Protein AF-Q3LIE0-F1 (afdb_monomer_lite)

Sequence (189 aa):
LQDREWLTELFQQSKVNMQKMLPEIDQNKDRMLEILEGKGLSFLFPLLKLEKELLKQIKLDPSPQTIYKWIKDNISPKLHVDKGFVNILMTSFLQYISSEVNPPSDETDSSSAPSKEQLEQEKQLLLSFKPVMQKFLHDHVDLQVSALYALQVHCYNSNFPKGMLLAFLCTSMTWKLLKKKLSWLGKKI

Secondary structure (DSSP, 8-state):
---HHHHHHHHHHHT--GGGGS-GGG-SHHHHHHHHHHTT-GGGSHHHHHHHHHHHHHHH---HHHHHHHHHHHS-GGGTT-HHHHHHHHHHHHHHHHHHHS---SS--TTSPPPHHHHHHHHHHHHHHHHHHHHHHTT-HHHHHHHHHHHHHHHHHTT--TTHHHHHHHHHHHTTTTTTTHHHHTT--

Radius of gyration: 19.0 Å; chains: 1; bounding box: 42×46×56 Å

Organism: Homo sapiens (NCBI:txid9606)

Foldseek 3Di:
DQDLVNVLVVVVVVVDDQLVVDDPVQSDLVSSLVVCVVVVNNSSPLLSVCLVPLLVQCVVPVQLVSSLVVCVVRPDPVCLQPLSNLLSVLLSLLVNLCCVLCPDDPDDDLQDARDPVSLVSSVVSCVRNLVVNCVSQPPPLVSLVSSVVSVVVNCVVSVNRPPSNVSVVVSCVVSCSNVPCVVVVVVPD

Structure (mmCIF, N/CA/C/O backbone):
data_AF-Q3LIE0-F1
#
_entry.id   AF-Q3LIE0-F1
#
loop_
_atom_site.group_PDB
_atom_site.id
_atom_site.type_symbol
_atom_site.label_atom_id
_atom_site.label_alt_id
_atom_site.label_comp_id
_atom_site.label_asym_id
_atom_site.label_entity_id
_atom_site.label_seq_id
_atom_site.pdbx_PDB_ins_code
_atom_site.Cartn_x
_atom_site.Cartn_y
_atom_site.Cartn_z
_atom_site.occupancy
_atom_site.B_iso_or_equiv
_atom_site.auth_seq_id
_atom_site.auth_comp_id
_atom_site.auth_asym_id
_atom_site.auth_atom_id
_atom_site.pdbx_PDB_model_num
ATOM 1 N N . LEU A 1 1 ? -11.642 -0.841 29.746 1.00 58.78 1 LEU A N 1
ATOM 2 C CA . LEU A 1 1 ? -11.013 0.342 29.116 1.00 58.78 1 LEU A CA 1
ATOM 3 C C . LEU A 1 1 ? -11.250 0.224 27.624 1.00 58.78 1 LEU A C 1
ATOM 5 O O . LEU A 1 1 ? -11.038 -0.855 27.094 1.00 58.78 1 LEU A O 1
ATOM 9 N N . GLN A 1 2 ? -11.783 1.266 26.996 1.00 82.06 2 GLN A N 1
ATOM 10 C CA . GLN A 1 2 ? -12.030 1.296 25.555 1.00 82.06 2 GLN A CA 1
ATOM 11 C C . GLN A 1 2 ? -10.709 1.572 24.829 1.00 82.06 2 GLN A C 1
ATOM 13 O O . GLN A 1 2 ? -9.998 2.505 25.202 1.00 82.06 2 GLN A O 1
ATOM 18 N N . ASP A 1 3 ? -10.359 0.747 23.847 1.00 89.75 3 ASP A N 1
ATOM 19 C CA . ASP A 1 3 ? -9.100 0.820 23.107 1.00 89.75 3 ASP A CA 1
ATOM 20 C C . ASP A 1 3 ? -9.314 1.202 21.628 1.00 89.75 3 ASP A C 1
ATOM 22 O O . ASP A 1 3 ? -10.421 1.530 21.188 1.00 89.75 3 ASP A O 1
ATOM 26 N N . ARG A 1 4 ? -8.223 1.227 20.849 1.00 90.38 4 ARG A N 1
ATOM 27 C CA . ARG A 1 4 ? -8.265 1.584 19.421 1.00 90.38 4 ARG A CA 1
ATOM 28 C C . ARG A 1 4 ? -9.064 0.580 18.592 1.00 90.38 4 ARG A C 1
ATOM 30 O O . ARG A 1 4 ? -9.692 0.982 17.613 1.00 90.38 4 ARG A O 1
ATOM 37 N N . GLU A 1 5 ? -9.039 -0.698 18.962 1.00 87.19 5 GLU A N 1
ATOM 38 C CA . GLU A 1 5 ? -9.796 -1.738 18.262 1.00 87.19 5 GLU A CA 1
ATOM 39 C C . GLU A 1 5 ? -11.295 -1.529 18.474 1.00 87.19 5 GLU A C 1
ATOM 41 O O . GLU A 1 5 ? -12.032 -1.414 17.495 1.00 87.19 5 GLU A O 1
ATOM 46 N N . TRP A 1 6 ? -11.719 -1.320 19.725 1.00 93.50 6 TRP A N 1
ATOM 47 C CA . TRP A 1 6 ? -13.098 -0.974 20.062 1.00 93.50 6 TRP A CA 1
ATOM 48 C C . TRP A 1 6 ? -13.597 0.258 19.293 1.00 93.50 6 TRP A C 1
ATOM 50 O O . TRP A 1 6 ? -14.694 0.232 18.730 1.00 93.50 6 TRP A O 1
ATOM 60 N N . LEU A 1 7 ? -12.795 1.332 19.213 1.00 92.94 7 LEU A N 1
ATOM 61 C CA . LEU A 1 7 ? -13.207 2.537 18.482 1.00 92.94 7 LEU A CA 1
ATOM 62 C C . LEU A 1 7 ? -13.321 2.279 16.975 1.00 92.94 7 LEU A C 1
ATOM 64 O O . LEU A 1 7 ? -14.229 2.803 16.333 1.00 92.94 7 LEU A O 1
ATOM 68 N N . THR A 1 8 ? -12.419 1.473 16.412 1.00 90.69 8 THR A N 1
ATOM 69 C CA . THR A 1 8 ? -12.440 1.114 14.987 1.00 90.69 8 THR A CA 1
ATOM 70 C C . THR A 1 8 ? -13.710 0.340 14.643 1.00 90.69 8 THR A C 1
ATOM 72 O O . THR A 1 8 ? -14.378 0.655 13.657 1.00 90.69 8 THR A O 1
ATOM 75 N N . GLU A 1 9 ? -14.089 -0.624 15.484 1.00 90.62 9 GLU A N 1
ATOM 76 C CA . GLU A 1 9 ? -15.312 -1.408 15.307 1.00 90.62 9 GLU A CA 1
ATOM 77 C C . GLU A 1 9 ? -16.569 -0.545 15.448 1.00 90.62 9 GLU A C 1
ATOM 79 O O . GLU A 1 9 ? -17.453 -0.601 14.590 1.00 90.62 9 GLU A O 1
ATOM 84 N N . LEU A 1 10 ? -16.634 0.306 16.478 1.00 93.50 10 LEU A N 1
ATOM 85 C CA . LEU A 1 10 ? -17.757 1.220 16.679 1.00 93.50 10 LEU A CA 1
ATOM 86 C C . LEU A 1 10 ? -17.909 2.188 15.498 1.00 93.50 10 LEU A C 1
ATOM 88 O O . LEU A 1 10 ? -19.014 2.401 14.992 1.00 93.50 10 LEU A O 1
ATOM 92 N N . PHE A 1 11 ? -16.794 2.748 15.025 1.00 92.88 11 PHE A N 1
ATOM 93 C CA . PHE A 1 11 ? -16.781 3.638 13.871 1.00 92.88 11 PHE A CA 1
ATOM 94 C C . PHE A 1 11 ? -17.281 2.918 12.610 1.00 92.88 11 PHE A C 1
ATOM 96 O O . PHE A 1 11 ? -18.156 3.435 11.914 1.00 92.88 11 PHE A O 1
ATOM 103 N N . GLN A 1 12 ? -16.820 1.692 12.351 1.00 88.62 12 GLN A N 1
ATOM 104 C CA . GLN A 1 12 ? -17.278 0.894 11.211 1.00 88.62 12 GLN A CA 1
ATOM 105 C C . GLN A 1 12 ? -18.783 0.575 11.286 1.00 88.62 12 GLN A C 1
ATOM 107 O O . GLN A 1 12 ? -19.486 0.676 10.278 1.00 88.62 12 GLN A O 1
ATOM 112 N N . GLN A 1 13 ? -19.299 0.241 12.474 1.00 93.12 13 GLN A N 1
ATOM 113 C CA . GLN A 1 13 ? -20.723 -0.040 12.697 1.00 93.12 13 GLN A CA 1
ATOM 114 C C . GLN A 1 13 ? -21.604 1.197 12.494 1.00 93.12 13 GLN A C 1
ATOM 116 O O . GLN A 1 13 ? -22.718 1.084 11.983 1.00 93.12 13 GLN A O 1
ATOM 121 N N . SER A 1 14 ? -21.091 2.379 12.845 1.00 93.69 14 SER A N 1
ATOM 122 C CA . SER A 1 14 ? -21.817 3.645 12.714 1.00 93.69 14 SER A CA 1
ATOM 123 C C . SER A 1 14 ? -22.112 4.040 11.261 1.00 93.69 14 SER A C 1
ATOM 125 O O . SER A 1 14 ? -23.004 4.851 11.020 1.00 93.69 14 SER A O 1
ATOM 127 N N . LYS A 1 15 ? -21.371 3.483 10.286 1.00 92.19 15 LYS A N 1
ATOM 128 C CA . LYS A 1 15 ? -21.433 3.843 8.854 1.00 92.19 15 LYS A CA 1
ATOM 129 C C . LYS A 1 15 ? -21.251 5.347 8.590 1.00 92.19 15 LYS A C 1
ATOM 131 O O . LYS A 1 15 ? -21.663 5.850 7.543 1.00 92.19 15 LYS A O 1
ATOM 136 N N . VAL A 1 16 ? -20.628 6.068 9.525 1.00 93.31 16 VAL A N 1
ATOM 137 C CA . VAL A 1 16 ? -20.341 7.497 9.392 1.00 93.31 16 VAL A CA 1
ATOM 138 C C . VAL A 1 16 ? -19.353 7.717 8.251 1.00 93.31 16 VAL A C 1
ATOM 140 O O . VAL A 1 16 ? -18.302 7.083 8.169 1.00 93.31 16 VAL A O 1
ATOM 143 N N . ASN A 1 17 ? -19.674 8.661 7.369 1.00 91.75 17 ASN A N 1
ATOM 144 C CA . ASN A 1 17 ? -18.745 9.111 6.343 1.00 91.75 17 ASN A CA 1
ATOM 145 C C . ASN A 1 17 ? -17.865 10.228 6.916 1.00 91.75 17 ASN A C 1
ATOM 147 O O . ASN A 1 17 ? -18.284 11.383 6.940 1.00 91.75 17 ASN A O 1
ATOM 151 N N . MET A 1 18 ? -16.652 9.886 7.363 1.00 92.44 18 MET A N 1
ATOM 152 C CA . MET A 1 18 ? -15.756 10.842 8.030 1.00 92.44 18 MET A CA 1
ATOM 153 C C . MET A 1 18 ? -15.440 12.072 7.181 1.00 92.44 18 MET A C 1
ATOM 155 O O . MET A 1 18 ? -15.381 13.175 7.713 1.00 92.44 18 MET A O 1
ATOM 159 N N . GLN A 1 19 ? -15.300 11.908 5.864 1.00 91.31 19 GLN A N 1
ATOM 160 C CA . GLN A 1 19 ? -15.010 13.021 4.963 1.00 91.31 19 GLN A CA 1
ATOM 161 C C . GLN A 1 19 ? -16.143 14.053 4.981 1.00 91.31 19 GLN A C 1
ATOM 163 O O . GLN A 1 19 ? -15.872 15.244 4.968 1.00 91.31 19 GLN A O 1
ATOM 168 N N . LYS A 1 20 ? -17.404 13.614 5.100 1.00 93.81 20 LYS A N 1
ATOM 169 C CA . LYS A 1 20 ? -18.573 14.505 5.206 1.00 93.81 20 LYS A CA 1
ATOM 170 C C . LYS A 1 20 ? -18.746 15.152 6.583 1.00 93.81 20 LYS A C 1
ATOM 172 O O . LYS A 1 20 ? -19.560 16.057 6.717 1.00 93.81 20 LYS A O 1
ATOM 177 N N . MET A 1 21 ? -18.014 14.689 7.597 1.00 92.94 21 MET A N 1
ATOM 178 C CA . MET A 1 21 ? -18.023 15.284 8.940 1.00 92.94 21 MET A CA 1
ATOM 179 C C . MET A 1 21 ? -17.048 16.464 9.062 1.00 92.94 21 MET A C 1
ATOM 181 O O . MET A 1 21 ? -17.018 17.127 10.098 1.00 92.94 21 MET A O 1
ATOM 185 N N . LEU A 1 22 ? -16.230 16.708 8.035 1.00 92.25 22 LEU A N 1
ATOM 186 C CA . LEU A 1 22 ? -15.304 17.833 7.972 1.00 92.25 22 LEU A CA 1
ATOM 187 C C . LEU A 1 22 ? -15.964 19.064 7.325 1.00 92.25 22 LEU A C 1
ATOM 189 O O . LEU A 1 22 ? -16.902 18.905 6.533 1.00 92.25 22 LEU A O 1
ATOM 193 N N . PRO A 1 23 ? -15.461 20.283 7.615 1.00 93.75 23 PRO A N 1
ATOM 194 C CA . PRO A 1 23 ? -15.836 21.489 6.879 1.00 93.75 23 PRO A CA 1
ATOM 195 C C . PRO A 1 23 ? -15.698 21.280 5.368 1.00 93.75 23 PRO A C 1
ATOM 197 O O . PRO A 1 23 ? -14.781 20.586 4.937 1.00 93.75 23 PRO A O 1
ATOM 200 N N . GLU A 1 24 ? -16.572 21.892 4.563 1.00 92.88 24 GLU A N 1
ATOM 201 C CA . GLU A 1 24 ? -16.622 21.687 3.101 1.00 92.88 24 GLU A CA 1
ATOM 202 C C . GLU A 1 24 ? -15.258 21.864 2.416 1.00 92.88 24 GLU A C 1
ATOM 204 O O . GLU A 1 24 ? -14.882 21.061 1.564 1.00 92.88 24 GLU A O 1
ATOM 209 N N . ILE A 1 25 ? -14.478 22.853 2.860 1.00 93.00 25 ILE A N 1
ATOM 210 C CA . ILE A 1 25 ? -13.128 23.142 2.353 1.00 93.00 25 ILE A CA 1
ATOM 211 C C . ILE A 1 25 ? -12.112 22.013 2.601 1.00 93.00 25 ILE A C 1
ATOM 213 O O . ILE A 1 25 ? -11.121 21.910 1.885 1.00 93.00 25 ILE A O 1
ATOM 217 N N . ASP A 1 26 ? -12.357 21.162 3.600 1.00 92.56 26 ASP A N 1
ATOM 218 C CA . ASP A 1 26 ? -11.478 20.073 4.025 1.00 92.56 26 ASP A CA 1
ATOM 219 C C . ASP A 1 26 ? -11.994 18.690 3.579 1.00 92.56 26 ASP A C 1
ATOM 221 O O . ASP A 1 26 ? -11.391 17.670 3.924 1.00 92.56 26 ASP A O 1
ATOM 225 N N . GLN A 1 27 ? -13.086 18.614 2.801 1.00 92.12 27 GLN A N 1
ATOM 226 C CA . GLN A 1 27 ? -13.676 17.352 2.325 1.00 92.12 27 GLN A CA 1
ATOM 227 C C . GLN A 1 27 ? -12.870 16.710 1.184 1.00 92.12 27 GLN A C 1
ATOM 229 O O . GLN A 1 27 ? -13.397 16.355 0.130 1.00 92.12 27 GLN A O 1
ATOM 234 N N . ASN A 1 28 ? -11.579 16.502 1.413 1.00 93.25 28 ASN A N 1
ATOM 235 C CA . ASN A 1 28 ? -10.636 15.820 0.542 1.00 93.25 28 ASN A CA 1
ATOM 236 C C . ASN A 1 28 ? -9.955 14.691 1.339 1.00 93.25 28 ASN A C 1
ATOM 238 O O . ASN A 1 28 ? -9.688 14.849 2.528 1.00 93.25 28 ASN A O 1
ATOM 242 N N . LYS A 1 29 ? -9.675 13.542 0.711 1.00 90.50 29 LYS A N 1
ATOM 243 C CA . LYS A 1 29 ? -9.081 12.380 1.402 1.00 90.50 29 LYS A CA 1
ATOM 244 C C . LYS A 1 29 ? -7.725 12.694 2.027 1.00 90.50 29 LYS A C 1
ATOM 246 O O . LYS A 1 29 ? -7.461 12.282 3.157 1.00 90.50 29 LYS A O 1
ATOM 251 N N . ASP A 1 30 ? -6.885 13.432 1.311 1.00 90.06 30 ASP A N 1
ATOM 252 C CA . ASP A 1 30 ? -5.563 13.783 1.793 1.00 90.06 30 ASP A CA 1
ATOM 253 C C . ASP A 1 30 ? -5.669 14.722 2.987 1.00 90.06 30 ASP A C 1
ATOM 255 O O . ASP A 1 30 ? -5.054 14.464 4.025 1.00 90.06 30 ASP A O 1
ATOM 259 N N . ARG A 1 31 ? -6.518 15.743 2.868 1.00 92.94 31 ARG A N 1
ATOM 260 C CA . ARG A 1 31 ? -6.751 16.704 3.941 1.00 92.94 31 ARG A CA 1
ATOM 261 C C . ARG A 1 31 ? -7.376 16.057 5.179 1.00 92.94 31 ARG A C 1
ATOM 263 O O . ARG A 1 31 ? -6.946 16.313 6.301 1.00 92.94 31 ARG A O 1
ATOM 270 N N . MET A 1 32 ? -8.333 15.154 4.973 1.00 94.50 32 MET A N 1
ATOM 271 C CA . MET A 1 32 ? -8.949 14.357 6.031 1.00 94.50 32 MET A CA 1
ATOM 272 C C . MET A 1 32 ? -7.894 13.572 6.806 1.00 94.50 32 MET A C 1
ATOM 274 O O . MET A 1 32 ? -7.878 13.629 8.032 1.00 94.50 32 MET A O 1
ATOM 278 N N . LEU A 1 33 ? -6.999 12.863 6.113 1.00 93.38 33 LEU A N 1
ATOM 279 C CA . LEU A 1 33 ? -5.979 12.064 6.783 1.00 93.38 33 LEU A CA 1
ATOM 280 C C . LEU A 1 33 ? -5.017 12.927 7.616 1.00 93.38 33 LEU A C 1
ATOM 282 O O . LEU A 1 33 ? -4.701 12.538 8.735 1.00 93.38 33 LEU A O 1
ATOM 286 N N . GLU A 1 34 ? -4.619 14.106 7.128 1.00 93.25 34 GLU A N 1
ATOM 287 C CA . GLU A 1 34 ? -3.785 15.056 7.888 1.00 93.25 34 GLU A CA 1
ATOM 288 C C . GLU A 1 34 ? -4.471 15.528 9.177 1.00 93.25 34 GLU A C 1
ATOM 290 O O . GLU A 1 34 ? -3.869 15.535 10.251 1.00 93.25 34 GLU A O 1
ATOM 295 N N . ILE A 1 35 ? -5.757 15.885 9.092 1.00 94.38 35 ILE A N 1
ATOM 296 C CA . ILE A 1 35 ? -6.545 16.311 10.256 1.00 94.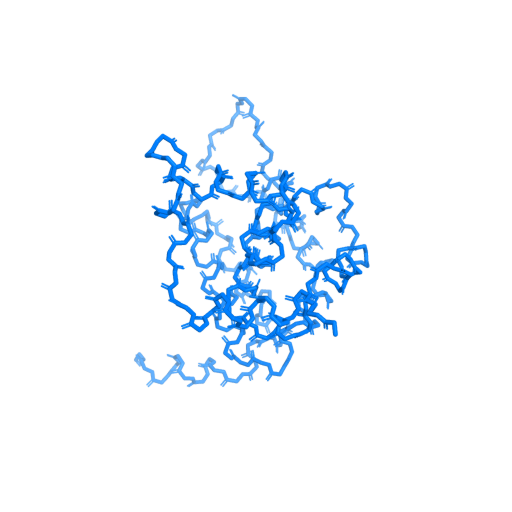38 35 ILE A CA 1
ATOM 297 C C . ILE A 1 35 ? -6.670 15.167 11.269 1.00 94.38 35 ILE A C 1
ATOM 299 O O . ILE A 1 35 ? -6.554 15.388 12.477 1.00 94.38 35 ILE A O 1
ATOM 303 N N . LEU A 1 36 ? -6.912 13.941 10.797 1.00 93.69 36 LEU A N 1
ATOM 304 C CA . LEU A 1 36 ? -7.008 12.764 11.660 1.00 93.69 36 LEU A CA 1
ATOM 305 C C . LEU A 1 36 ? -5.669 12.425 12.307 1.00 93.69 36 LEU A C 1
ATOM 307 O O . LEU A 1 36 ? -5.644 12.050 13.476 1.00 93.69 36 LEU A O 1
ATOM 311 N N . GLU A 1 37 ? -4.563 12.574 11.587 1.00 92.25 37 GLU A N 1
ATOM 312 C CA . GLU A 1 37 ? -3.221 12.363 12.119 1.00 92.25 37 GLU A CA 1
ATOM 313 C C . GLU A 1 37 ? -2.890 13.362 13.231 1.00 92.25 37 GLU A C 1
ATOM 315 O O . GLU A 1 37 ? -2.503 12.937 14.320 1.00 92.25 37 GLU A O 1
ATOM 320 N N . GLY A 1 38 ? -3.179 14.653 13.030 1.00 93.31 38 GLY A N 1
ATOM 321 C CA . GLY A 1 38 ? -3.028 15.681 14.068 1.00 93.31 38 GLY A CA 1
ATOM 322 C C . GLY A 1 38 ? -3.879 15.433 15.321 1.00 93.31 38 GLY A C 1
ATOM 323 O O . GLY A 1 38 ? -3.562 15.934 16.398 1.00 93.31 38 GLY A O 1
ATOM 324 N N . LYS A 1 39 ? -4.940 14.624 15.205 1.00 93.81 39 LYS A N 1
ATOM 325 C CA . LYS A 1 39 ? -5.814 14.205 16.314 1.00 93.81 39 LYS A CA 1
ATOM 326 C C . LYS A 1 39 ? -5.520 12.793 16.837 1.00 93.81 39 LYS A C 1
ATOM 328 O O . LYS A 1 39 ? -6.241 12.313 17.708 1.00 93.81 39 LYS A O 1
ATOM 333 N N . GLY A 1 40 ? -4.510 12.098 16.309 1.00 91.62 40 GLY A N 1
ATOM 334 C CA . GLY A 1 40 ? -4.189 10.719 16.696 1.00 91.62 40 GLY A CA 1
ATOM 335 C C . GLY A 1 40 ? -5.234 9.671 16.276 1.00 91.62 40 GLY A C 1
ATOM 336 O O . GLY A 1 40 ? -5.269 8.583 16.847 1.00 91.62 40 GLY A O 1
ATOM 337 N N . LEU A 1 41 ? -6.077 9.981 15.285 1.00 94.25 41 LEU A N 1
ATOM 338 C CA . LEU A 1 41 ? -7.177 9.150 14.774 1.00 94.25 41 LEU A CA 1
ATOM 339 C C . LEU A 1 41 ? -6.880 8.503 13.409 1.00 94.25 41 LEU A C 1
ATOM 341 O O . LEU A 1 41 ? -7.752 7.858 12.828 1.00 94.25 41 LEU A O 1
ATOM 345 N N . SER A 1 42 ? -5.660 8.639 12.882 1.00 92.06 42 SER A N 1
ATOM 346 C CA . SER A 1 42 ? -5.274 8.072 11.577 1.00 92.06 42 SER A CA 1
ATOM 347 C C . SER A 1 42 ? -5.400 6.543 11.510 1.00 92.06 42 SER A C 1
ATOM 349 O O . SER A 1 42 ? -5.604 5.991 10.430 1.00 92.06 42 SER A O 1
ATOM 351 N N . PHE A 1 43 ? -5.370 5.853 12.657 1.00 91.31 43 PHE A N 1
ATOM 352 C CA . PHE A 1 43 ? -5.576 4.402 12.740 1.00 91.31 43 PHE A CA 1
ATOM 353 C C . PHE A 1 43 ? -6.968 3.943 12.278 1.00 91.31 43 PHE A C 1
ATOM 355 O O . PHE A 1 43 ? -7.128 2.767 11.970 1.00 91.31 43 PHE A O 1
ATOM 362 N N . LEU A 1 44 ? -7.954 4.847 12.200 1.00 92.81 44 LEU A N 1
ATOM 363 C CA . LEU A 1 44 ? -9.284 4.550 11.656 1.00 92.81 44 LEU A CA 1
ATOM 364 C C . LEU A 1 44 ? -9.262 4.335 10.132 1.00 92.81 44 LEU A C 1
ATOM 366 O O . LEU A 1 44 ? -10.168 3.712 9.586 1.00 92.81 44 LEU A O 1
ATOM 370 N N . PHE A 1 45 ? -8.226 4.828 9.443 1.00 93.31 45 PHE A N 1
ATOM 371 C CA . PHE A 1 45 ? -8.069 4.723 7.989 1.00 93.31 45 PHE A CA 1
ATOM 372 C C . PHE A 1 45 ? -6.689 4.153 7.621 1.00 93.31 45 PHE A C 1
ATOM 374 O O . PHE A 1 45 ? -5.901 4.812 6.937 1.00 93.31 45 PHE A O 1
ATOM 381 N N . PRO A 1 46 ? -6.381 2.912 8.042 1.00 92.38 46 PRO A N 1
ATOM 382 C CA . PRO A 1 46 ? -5.039 2.343 7.925 1.00 92.38 46 PRO A CA 1
ATOM 383 C C . PRO A 1 46 ? -4.581 2.193 6.468 1.00 92.38 46 PRO A C 1
ATOM 385 O O . PRO A 1 46 ? -3.410 2.406 6.175 1.00 92.38 46 PRO A O 1
ATOM 388 N N . LEU A 1 47 ? -5.495 1.887 5.539 1.00 92.62 47 LEU A N 1
ATOM 389 C CA . LEU A 1 47 ? -5.171 1.785 4.112 1.00 92.62 47 LEU A CA 1
ATOM 390 C C . LEU A 1 47 ? -4.890 3.150 3.474 1.00 92.62 47 LEU A C 1
ATOM 392 O O . LEU A 1 47 ? -3.961 3.265 2.687 1.00 92.62 47 LEU A O 1
ATOM 396 N N . LEU A 1 48 ? -5.638 4.193 3.848 1.00 92.38 48 LEU A N 1
ATOM 397 C CA . LEU A 1 48 ? -5.385 5.549 3.348 1.00 92.38 48 LEU A CA 1
ATOM 398 C C . LEU A 1 48 ? -4.038 6.072 3.862 1.00 92.38 48 LEU A C 1
ATOM 400 O O . LEU A 1 48 ? -3.284 6.702 3.124 1.00 92.38 48 LEU A O 1
ATOM 404 N N . LYS A 1 49 ? -3.714 5.769 5.126 1.00 92.94 49 LYS A N 1
ATOM 405 C CA . LYS A 1 49 ? -2.400 6.063 5.703 1.00 92.94 49 LYS A CA 1
ATOM 406 C C . LYS A 1 49 ? -1.291 5.340 4.939 1.00 92.94 49 LYS A C 1
ATOM 408 O O . LYS A 1 49 ? -0.314 5.965 4.534 1.00 92.94 49 LYS A O 1
ATOM 413 N N . LEU A 1 50 ? -1.474 4.042 4.698 1.00 94.62 50 LEU A N 1
ATOM 414 C CA . LEU A 1 50 ? -0.529 3.227 3.944 1.00 94.62 50 LEU A CA 1
ATOM 415 C C . LEU A 1 50 ? -0.277 3.786 2.538 1.00 94.62 50 LEU A C 1
ATOM 417 O O . LEU A 1 50 ? 0.876 3.888 2.135 1.00 94.62 50 LEU A O 1
ATOM 421 N N . GLU A 1 51 ? -1.331 4.175 1.817 1.00 92.50 51 GLU A N 1
ATOM 422 C CA . GLU A 1 51 ? -1.247 4.753 0.469 1.00 92.50 51 GLU A CA 1
ATOM 423 C C . GLU A 1 51 ? -0.360 6.006 0.426 1.00 92.50 51 GLU A C 1
ATOM 425 O O . GLU A 1 51 ? 0.451 6.162 -0.485 1.00 92.50 51 GLU A O 1
ATOM 430 N N . LYS A 1 52 ? -0.437 6.864 1.451 1.00 90.94 52 LYS A N 1
ATOM 431 C CA . LYS A 1 52 ? 0.394 8.073 1.545 1.00 90.94 52 LYS A CA 1
ATOM 432 C C . LYS A 1 52 ? 1.844 7.828 1.957 1.00 90.94 52 LYS A C 1
ATOM 434 O O . LYS A 1 52 ? 2.723 8.620 1.605 1.00 90.94 52 LYS A O 1
ATOM 439 N N . GLU A 1 53 ? 2.088 6.816 2.783 1.00 94.12 53 GLU A N 1
ATOM 440 C CA . GLU A 1 53 ? 3.378 6.634 3.453 1.00 94.12 53 GLU A CA 1
ATOM 441 C C . GLU A 1 53 ? 4.266 5.593 2.782 1.00 94.12 53 GLU A C 1
ATOM 443 O O . GLU A 1 53 ? 5.481 5.778 2.754 1.00 94.12 53 GLU A O 1
ATOM 448 N N . LEU A 1 54 ? 3.698 4.528 2.211 1.00 96.31 54 LEU A N 1
ATOM 449 C CA . LEU A 1 54 ? 4.477 3.372 1.770 1.00 96.31 54 LEU A CA 1
ATOM 450 C C . LEU A 1 54 ? 5.527 3.743 0.719 1.00 96.31 54 LEU A C 1
ATOM 452 O O . LEU A 1 54 ? 6.691 3.380 0.867 1.00 96.31 54 LEU A O 1
ATOM 456 N N . LEU A 1 55 ? 5.156 4.525 -0.299 1.00 96.12 55 LEU A N 1
ATOM 457 C CA . LEU A 1 55 ? 6.112 4.988 -1.309 1.00 96.12 55 LEU A CA 1
ATOM 458 C C . LEU A 1 55 ? 7.235 5.841 -0.695 1.00 96.12 55 LEU A C 1
ATOM 460 O O . LEU A 1 55 ? 8.387 5.723 -1.107 1.00 96.12 55 LEU A O 1
ATOM 464 N N . LYS A 1 56 ? 6.923 6.684 0.299 1.00 95.94 56 LYS A N 1
ATOM 465 C CA . LYS A 1 56 ? 7.931 7.506 0.989 1.00 95.94 56 LYS A CA 1
ATOM 466 C C . LYS A 1 56 ? 8.915 6.631 1.759 1.00 95.94 56 LYS A C 1
ATOM 468 O O . LYS A 1 56 ? 10.111 6.888 1.712 1.00 95.94 56 LYS A O 1
ATOM 473 N N . GLN A 1 57 ? 8.417 5.588 2.420 1.00 96.69 57 GLN A N 1
ATOM 474 C CA . GLN A 1 57 ? 9.248 4.636 3.158 1.00 96.69 57 GLN A CA 1
ATOM 475 C C . GLN A 1 57 ? 10.149 3.825 2.222 1.00 96.69 57 GLN A C 1
ATOM 477 O O . GLN A 1 57 ? 11.329 3.672 2.513 1.00 96.69 57 GLN A O 1
ATOM 482 N N . ILE A 1 58 ? 9.634 3.386 1.066 1.00 96.75 58 ILE A N 1
ATOM 483 C CA . ILE A 1 58 ? 10.440 2.694 0.046 1.00 96.75 58 ILE A CA 1
ATOM 484 C C . ILE A 1 58 ? 11.550 3.611 -0.489 1.00 96.75 58 ILE A C 1
ATOM 486 O O . ILE A 1 58 ? 12.682 3.170 -0.640 1.00 96.75 58 ILE A O 1
ATOM 490 N N . LYS A 1 59 ? 11.251 4.891 -0.751 1.00 95.56 59 LYS A N 1
ATOM 491 C CA . LYS A 1 59 ? 12.258 5.870 -1.199 1.00 95.56 59 LYS A CA 1
ATOM 492 C C . LYS A 1 59 ? 13.302 6.194 -0.126 1.00 95.56 59 LYS A C 1
ATOM 494 O O . LYS A 1 59 ? 14.427 6.531 -0.473 1.00 95.56 59 LYS A O 1
ATOM 499 N N . LEU A 1 60 ? 12.925 6.129 1.152 1.00 96.38 60 LEU A N 1
ATOM 500 C CA . LEU A 1 60 ? 13.829 6.371 2.276 1.00 96.38 60 LEU A CA 1
ATOM 501 C C . LEU A 1 60 ? 14.817 5.213 2.466 1.00 96.38 60 LEU A C 1
ATOM 503 O O . LEU A 1 60 ? 16.008 5.452 2.634 1.00 96.38 60 LEU A O 1
ATOM 507 N N . ASP A 1 61 ? 14.320 3.975 2.444 1.00 96.06 61 ASP A N 1
ATOM 508 C CA . ASP A 1 61 ? 15.137 2.762 2.488 1.00 96.06 61 ASP A CA 1
ATOM 509 C C . ASP A 1 61 ? 14.481 1.653 1.639 1.00 96.06 61 ASP A C 1
ATOM 511 O O . ASP A 1 61 ? 13.527 1.005 2.092 1.00 96.06 61 ASP A O 1
ATOM 515 N N . PRO A 1 62 ? 14.988 1.393 0.417 1.00 95.06 62 PRO A N 1
ATOM 516 C CA . PRO A 1 62 ? 14.421 0.399 -0.488 1.00 95.06 62 PRO A CA 1
ATOM 517 C C . PRO A 1 62 ? 14.779 -1.047 -0.104 1.00 95.06 62 PRO A C 1
ATOM 519 O O . PRO A 1 62 ? 14.487 -1.979 -0.854 1.00 95.06 62 PRO A O 1
ATOM 522 N N . SER A 1 63 ? 15.413 -1.275 1.051 1.00 96.50 63 SER A N 1
ATOM 523 C CA . SER A 1 63 ? 15.713 -2.611 1.562 1.00 96.50 63 SER A CA 1
ATOM 524 C C . SER A 1 63 ? 14.434 -3.449 1.743 1.00 96.50 63 SER A C 1
ATOM 526 O O . SER A 1 63 ? 13.545 -3.074 2.521 1.00 96.50 63 SER A O 1
ATOM 528 N N . PRO A 1 64 ? 14.325 -4.635 1.105 1.00 94.25 64 PRO A N 1
ATOM 529 C CA . PRO A 1 64 ? 13.176 -5.531 1.258 1.00 94.25 64 PRO A CA 1
ATOM 530 C C . PRO A 1 64 ? 12.875 -5.888 2.721 1.00 94.25 64 PRO A C 1
ATOM 532 O O . PRO A 1 64 ? 11.715 -6.023 3.115 1.00 94.25 64 PRO A O 1
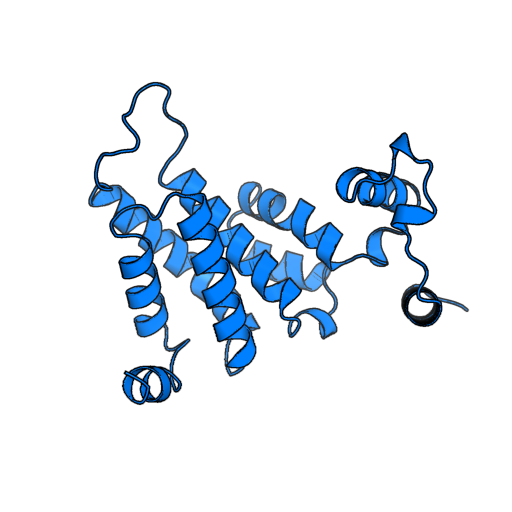ATOM 535 N N . GLN A 1 65 ? 13.919 -6.026 3.542 1.00 95.44 65 GLN A N 1
ATOM 536 C CA . GLN A 1 65 ? 13.814 -6.324 4.966 1.00 95.44 65 GLN A CA 1
ATOM 537 C C . GLN A 1 65 ? 13.222 -5.142 5.738 1.00 95.44 65 GLN A C 1
ATOM 539 O O . GLN A 1 65 ? 12.325 -5.352 6.559 1.00 95.44 65 GLN A O 1
ATOM 544 N N . THR A 1 66 ? 13.683 -3.919 5.457 1.00 96.69 66 THR A N 1
ATOM 545 C CA . THR A 1 66 ? 13.173 -2.696 6.092 1.00 96.69 66 THR A CA 1
ATOM 546 C C . THR A 1 66 ? 11.710 -2.476 5.732 1.00 96.69 66 THR A C 1
ATOM 548 O O . THR A 1 66 ? 10.884 -2.294 6.625 1.00 96.69 66 THR A O 1
ATOM 551 N N . ILE A 1 67 ? 11.357 -2.598 4.450 1.00 96.94 67 ILE A N 1
ATOM 552 C CA . ILE A 1 67 ? 9.978 -2.432 3.970 1.00 96.94 67 ILE A CA 1
ATOM 553 C C . ILE A 1 67 ? 9.053 -3.474 4.604 1.00 96.94 67 ILE A C 1
ATOM 555 O O . ILE A 1 67 ? 7.995 -3.132 5.131 1.00 96.94 67 ILE A O 1
ATOM 559 N N . TYR A 1 68 ? 9.449 -4.750 4.608 1.00 95.88 68 TYR A N 1
ATOM 560 C CA . TYR A 1 68 ? 8.647 -5.808 5.221 1.00 95.88 68 TYR A CA 1
ATOM 561 C C . TYR A 1 68 ? 8.443 -5.587 6.724 1.00 95.88 68 TYR A C 1
ATOM 563 O O . TYR A 1 68 ? 7.329 -5.750 7.230 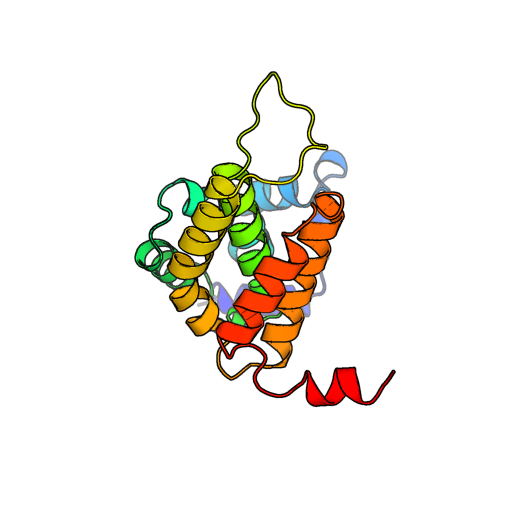1.00 95.88 68 TYR A O 1
ATOM 571 N N . LYS A 1 69 ? 9.504 -5.193 7.440 1.00 96.69 69 LYS A N 1
ATOM 572 C CA . LYS A 1 69 ? 9.428 -4.852 8.862 1.00 96.69 69 LYS A CA 1
ATOM 573 C C . LYS A 1 69 ? 8.492 -3.667 9.092 1.00 96.69 69 LYS A C 1
ATOM 575 O O . LYS A 1 69 ? 7.616 -3.759 9.944 1.00 96.69 69 LYS A O 1
ATOM 580 N N . TRP A 1 70 ? 8.623 -2.602 8.304 1.00 96.31 70 TRP A N 1
ATOM 581 C CA . TRP A 1 70 ? 7.778 -1.419 8.422 1.00 96.31 70 TRP A CA 1
ATOM 582 C C . TRP A 1 70 ? 6.299 -1.755 8.211 1.00 96.31 70 TRP A C 1
ATOM 584 O O . TRP A 1 70 ? 5.464 -1.341 9.013 1.00 96.31 70 TRP A O 1
ATOM 594 N N . ILE A 1 71 ? 5.970 -2.571 7.201 1.00 95.62 71 ILE A N 1
ATOM 595 C CA . ILE A 1 71 ? 4.595 -3.042 6.975 1.00 95.62 71 ILE A CA 1
ATOM 596 C C . ILE A 1 71 ? 4.083 -3.788 8.210 1.00 95.62 71 ILE A C 1
ATOM 598 O O . ILE A 1 71 ? 3.004 -3.479 8.703 1.00 95.62 71 ILE A O 1
ATOM 602 N N . LYS A 1 72 ? 4.864 -4.732 8.745 1.00 94.69 72 LYS A N 1
ATOM 603 C CA . LYS A 1 72 ? 4.479 -5.502 9.935 1.00 94.69 72 LYS A CA 1
ATOM 604 C C . LYS A 1 72 ? 4.271 -4.650 11.186 1.00 94.69 72 LYS A C 1
ATOM 606 O O . LYS A 1 72 ? 3.429 -5.003 12.006 1.00 94.69 72 LYS A O 1
ATOM 611 N N . ASP A 1 73 ? 5.061 -3.594 11.340 1.00 93.75 73 ASP A N 1
ATOM 612 C CA . ASP A 1 73 ? 5.033 -2.734 12.521 1.00 93.75 73 ASP A CA 1
ATOM 613 C C . ASP A 1 73 ? 3.893 -1.690 12.433 1.00 93.75 73 ASP A C 1
ATOM 615 O O . ASP A 1 73 ? 3.419 -1.216 13.464 1.00 93.75 73 ASP A O 1
ATOM 619 N N . ASN A 1 74 ? 3.403 -1.365 11.225 1.00 90.94 74 ASN A N 1
ATOM 620 C CA . ASN A 1 74 ? 2.401 -0.309 11.004 1.00 90.94 74 ASN A CA 1
ATOM 621 C C . ASN A 1 74 ? 1.028 -0.802 10.521 1.00 90.94 74 ASN A C 1
ATOM 623 O O . ASN A 1 74 ? 0.046 -0.068 10.643 1.00 90.94 74 ASN A O 1
ATOM 627 N N . ILE A 1 75 ? 0.933 -2.017 9.976 1.00 92.62 75 ILE A N 1
ATOM 628 C CA . ILE A 1 75 ? -0.291 -2.561 9.381 1.00 92.62 75 ILE A CA 1
ATOM 629 C C . ILE A 1 75 ? -0.749 -3.798 10.149 1.00 92.62 75 ILE A C 1
ATOM 631 O O . ILE A 1 75 ? 0.018 -4.714 10.440 1.00 92.62 75 ILE A O 1
ATOM 635 N N . SER A 1 76 ? -2.043 -3.826 10.480 1.00 90.62 76 SER A N 1
ATOM 636 C CA . SER A 1 76 ? -2.648 -4.973 11.154 1.00 90.62 76 SER A CA 1
ATOM 637 C C . SER A 1 76 ? -2.543 -6.231 10.281 1.00 90.62 76 SER A C 1
ATOM 639 O O . SER A 1 76 ? -2.887 -6.171 9.096 1.00 90.62 76 SER A O 1
ATOM 641 N N . PRO A 1 77 ? -2.211 -7.404 10.855 1.00 92.38 77 PRO A N 1
ATOM 642 C CA . PRO A 1 77 ? -2.210 -8.669 10.124 1.00 92.38 77 PRO A CA 1
ATOM 643 C C . PRO A 1 77 ? -3.532 -8.990 9.416 1.00 92.38 77 PRO A C 1
ATOM 645 O O . PRO A 1 77 ? -3.518 -9.649 8.380 1.00 92.38 77 PRO A O 1
ATOM 648 N N . LYS A 1 78 ? -4.667 -8.489 9.932 1.00 91.00 78 LYS A N 1
ATOM 649 C CA . LYS A 1 78 ? -5.991 -8.640 9.302 1.00 91.00 78 LYS A CA 1
ATOM 650 C C . LYS A 1 78 ? -6.054 -7.989 7.912 1.00 91.00 78 LYS A C 1
ATOM 652 O O . LYS A 1 78 ? -6.774 -8.475 7.049 1.00 91.00 78 LYS A O 1
ATOM 657 N N . LEU A 1 79 ? -5.287 -6.919 7.687 1.00 93.44 79 LEU A N 1
ATOM 658 C CA . LEU A 1 79 ? -5.235 -6.192 6.415 1.00 93.44 79 LEU A CA 1
ATOM 659 C C . LEU A 1 79 ? -4.212 -6.771 5.435 1.00 93.44 79 LEU A C 1
ATOM 661 O O . LEU A 1 79 ? -4.276 -6.459 4.255 1.00 93.44 79 LEU A O 1
ATOM 665 N N . HIS A 1 80 ? -3.298 -7.646 5.864 1.00 94.62 80 HIS A N 1
ATOM 666 C CA . HIS A 1 80 ? -2.318 -8.254 4.950 1.00 94.62 80 HIS A CA 1
ATOM 667 C C . HIS A 1 80 ? -2.962 -9.136 3.871 1.00 94.62 80 HIS A C 1
ATOM 669 O O . HIS A 1 80 ? -2.350 -9.385 2.835 1.00 94.62 80 HIS A O 1
ATOM 675 N N . VAL A 1 81 ? -4.194 -9.591 4.112 1.00 93.81 81 VAL A N 1
ATOM 676 C CA . VAL A 1 81 ? -5.012 -10.355 3.161 1.00 93.81 81 VAL A CA 1
ATOM 677 C C . VAL A 1 81 ? -6.115 -9.509 2.513 1.00 93.81 81 VAL A C 1
ATOM 679 O O . VAL A 1 81 ? -7.011 -10.049 1.866 1.00 93.81 81 VAL A O 1
ATOM 682 N N . ASP A 1 82 ? -6.074 -8.186 2.683 1.00 94.75 82 ASP A N 1
ATOM 683 C CA . ASP A 1 82 ? -7.003 -7.259 2.045 1.00 94.75 82 ASP A CA 1
ATOM 684 C C . ASP A 1 82 ? -6.564 -6.927 0.608 1.00 94.75 82 ASP A C 1
ATOM 686 O O . ASP A 1 82 ? -5.381 -6.739 0.304 1.00 94.75 82 ASP A O 1
ATOM 690 N N . LYS A 1 83 ? -7.531 -6.835 -0.311 1.00 93.69 83 LYS A N 1
ATOM 691 C CA . LYS A 1 83 ? -7.247 -6.545 -1.727 1.00 93.69 83 LYS A CA 1
ATOM 692 C C . LYS A 1 83 ? -6.731 -5.124 -1.936 1.00 93.69 83 LYS A C 1
ATOM 694 O O . LYS A 1 83 ? -5.900 -4.931 -2.824 1.00 93.69 83 LYS A O 1
ATOM 699 N N . GLY A 1 84 ? -7.218 -4.163 -1.151 1.00 93.81 84 GLY A N 1
ATOM 700 C CA . GLY A 1 84 ? -6.780 -2.770 -1.166 1.00 93.81 84 GLY A CA 1
ATOM 701 C C . GLY A 1 84 ? -5.351 -2.629 -0.655 1.00 93.81 84 GLY A C 1
ATOM 702 O O . GLY A 1 84 ? -4.542 -1.987 -1.317 1.00 93.81 84 GLY A O 1
ATOM 703 N N . PHE A 1 85 ? -5.001 -3.321 0.435 1.00 96.44 85 PHE A N 1
ATOM 704 C CA . PHE A 1 85 ? -3.609 -3.423 0.897 1.00 96.44 85 PHE A CA 1
ATOM 705 C C . PHE A 1 85 ? -2.675 -3.903 -0.221 1.00 96.44 85 PHE A C 1
ATOM 707 O O . PHE A 1 85 ? -1.677 -3.250 -0.524 1.00 96.44 85 PHE A O 1
ATOM 714 N N . VAL A 1 86 ? -3.021 -5.015 -0.877 1.00 95.06 86 VAL A N 1
ATOM 715 C CA . VAL A 1 86 ? -2.208 -5.568 -1.970 1.00 95.06 86 VAL A CA 1
ATOM 716 C C . VAL A 1 86 ? -2.117 -4.607 -3.151 1.00 95.06 86 VAL A C 1
ATOM 718 O O . VAL A 1 86 ? -1.051 -4.474 -3.748 1.00 95.06 86 VAL A O 1
ATOM 721 N N . ASN A 1 87 ? -3.210 -3.921 -3.484 1.00 92.94 87 ASN A N 1
ATOM 722 C CA . ASN A 1 87 ? -3.208 -2.937 -4.558 1.00 92.94 87 ASN A CA 1
ATOM 723 C C . ASN A 1 87 ? -2.225 -1.790 -4.263 1.00 92.94 87 ASN A C 1
ATOM 725 O O . ASN A 1 87 ? -1.388 -1.478 -5.109 1.00 92.94 87 ASN A O 1
ATOM 729 N N . ILE A 1 88 ? -2.260 -1.238 -3.047 1.00 95.44 88 ILE A N 1
ATOM 730 C CA . ILE A 1 88 ? -1.356 -0.168 -2.601 1.00 95.44 88 ILE A CA 1
ATOM 731 C C . ILE A 1 88 ? 0.101 -0.643 -2.585 1.00 95.44 88 ILE A C 1
ATOM 733 O O . ILE A 1 88 ? 0.982 0.063 -3.078 1.00 95.44 88 ILE A O 1
ATOM 737 N N . LEU A 1 89 ? 0.359 -1.849 -2.063 1.00 96.12 89 LEU A N 1
ATOM 738 C CA . LEU A 1 89 ? 1.693 -2.451 -2.018 1.00 96.12 89 LEU A CA 1
ATOM 739 C C . LEU A 1 89 ? 2.304 -2.559 -3.418 1.00 96.12 89 LEU A C 1
ATOM 741 O O . LEU A 1 89 ? 3.418 -2.096 -3.657 1.00 96.12 89 LEU A O 1
ATOM 745 N N . MET A 1 90 ? 1.555 -3.148 -4.349 1.00 93.75 90 MET A N 1
ATOM 746 C CA . MET A 1 90 ? 2.021 -3.361 -5.717 1.00 93.75 90 MET A CA 1
ATOM 747 C C . MET A 1 90 ? 2.197 -2.044 -6.464 1.00 93.75 90 MET A C 1
ATOM 749 O O . MET A 1 90 ? 3.213 -1.855 -7.128 1.00 93.75 90 MET A O 1
ATOM 753 N N . THR A 1 91 ? 1.250 -1.118 -6.313 1.00 92.81 91 THR A N 1
ATOM 754 C CA . THR A 1 91 ? 1.332 0.214 -6.922 1.00 92.81 91 THR A CA 1
ATOM 755 C C . THR A 1 91 ? 2.558 0.971 -6.412 1.00 92.81 91 THR A C 1
ATOM 757 O O . THR A 1 91 ? 3.296 1.533 -7.214 1.00 92.81 91 THR A O 1
ATOM 760 N N . SER A 1 92 ? 2.845 0.918 -5.107 1.00 95.62 92 SER A N 1
ATOM 761 C CA . SER A 1 92 ? 4.001 1.612 -4.519 1.00 95.62 92 SER A CA 1
ATOM 762 C C . SER A 1 92 ? 5.336 1.056 -5.025 1.00 95.62 92 SER A C 1
ATOM 764 O O . SER A 1 92 ? 6.233 1.831 -5.353 1.00 95.62 92 SER A O 1
ATOM 766 N N . PHE A 1 93 ? 5.471 -0.271 -5.154 1.00 93.88 93 PHE A N 1
ATOM 767 C CA . PHE A 1 93 ? 6.664 -0.871 -5.763 1.00 93.88 93 PHE A CA 1
ATOM 768 C C . PHE A 1 93 ? 6.824 -0.470 -7.229 1.00 93.88 93 PHE A C 1
ATOM 770 O O . PHE A 1 93 ? 7.913 -0.077 -7.635 1.00 93.88 93 PHE A O 1
ATOM 777 N N . LEU A 1 94 ? 5.751 -0.531 -8.019 1.00 90.44 94 LEU A N 1
ATOM 778 C CA . LEU A 1 94 ? 5.783 -0.172 -9.438 1.00 90.44 94 LEU A CA 1
ATOM 779 C C . LEU A 1 94 ? 6.132 1.302 -9.658 1.00 90.44 94 LEU A C 1
ATOM 781 O O . LEU A 1 94 ? 6.923 1.619 -10.547 1.00 90.44 94 LEU A O 1
ATOM 785 N N . GLN A 1 95 ? 5.581 2.193 -8.832 1.00 91.06 95 GLN A N 1
ATOM 786 C CA . GLN A 1 95 ? 5.906 3.617 -8.842 1.00 91.06 95 GLN A CA 1
ATOM 787 C C . GLN A 1 95 ? 7.379 3.861 -8.515 1.00 91.06 95 GLN A C 1
ATOM 789 O O . GLN A 1 95 ? 8.032 4.606 -9.241 1.00 91.06 95 GLN A O 1
ATOM 794 N N . TYR A 1 96 ? 7.910 3.209 -7.475 1.00 93.25 96 TYR A N 1
ATOM 795 C CA . TYR A 1 96 ? 9.325 3.317 -7.123 1.00 93.25 96 TYR A CA 1
ATOM 796 C C . TYR A 1 96 ? 10.233 2.812 -8.252 1.00 93.25 96 TYR A C 1
ATOM 798 O O . TYR A 1 96 ? 11.107 3.541 -8.711 1.00 93.25 96 TYR A O 1
ATOM 806 N N . ILE A 1 97 ? 9.975 1.609 -8.772 1.00 90.00 97 ILE A N 1
ATOM 807 C CA . ILE A 1 97 ? 10.760 1.027 -9.870 1.00 90.00 97 ILE A CA 1
ATOM 808 C C . ILE A 1 97 ? 10.737 1.942 -11.098 1.00 90.00 97 ILE A C 1
ATOM 810 O O . ILE A 1 97 ? 11.780 2.211 -11.685 1.00 90.00 97 ILE A O 1
ATOM 814 N N . SER A 1 98 ? 9.563 2.466 -11.459 1.00 86.88 98 SER A N 1
ATOM 815 C CA . SER A 1 98 ? 9.434 3.369 -12.607 1.00 86.88 98 SER A CA 1
ATOM 816 C C . SER A 1 98 ? 10.237 4.655 -12.412 1.00 86.88 98 SER A C 1
ATOM 818 O O . SER A 1 98 ? 10.863 5.106 -13.365 1.00 86.88 98 SER A O 1
ATOM 820 N N . SER A 1 99 ? 10.260 5.217 -11.195 1.00 88.62 99 SER A N 1
ATOM 821 C CA . SER A 1 99 ? 11.053 6.419 -10.908 1.00 88.62 99 SER A CA 1
ATOM 822 C C . SER A 1 99 ? 12.564 6.180 -10.926 1.00 88.62 99 SER A C 1
ATOM 824 O O . SER A 1 99 ? 13.300 7.097 -11.267 1.00 88.62 99 SER A O 1
ATOM 826 N N . GLU A 1 100 ? 13.022 4.970 -10.595 1.00 88.81 100 GLU A N 1
ATOM 827 C CA . GLU A 1 100 ? 14.451 4.619 -10.627 1.00 88.81 100 GLU A CA 1
ATOM 828 C C . GLU A 1 100 ? 14.949 4.295 -12.045 1.00 88.81 100 GLU A C 1
ATOM 830 O O . GLU A 1 100 ? 16.106 4.552 -12.371 1.00 88.81 100 GLU A O 1
ATOM 835 N N . VAL A 1 101 ? 14.092 3.706 -12.887 1.00 84.19 101 VAL A N 1
ATOM 836 C CA . VAL A 1 101 ? 14.440 3.265 -14.254 1.00 84.19 101 VAL A CA 1
ATOM 837 C C . VAL A 1 101 ? 14.246 4.381 -15.287 1.00 84.19 101 VAL A C 1
ATOM 839 O O . VAL A 1 101 ? 14.983 4.457 -16.272 1.00 84.19 101 VAL A O 1
ATOM 842 N N . ASN A 1 102 ? 13.261 5.253 -15.063 1.00 76.94 102 ASN A N 1
ATOM 843 C CA . ASN A 1 102 ? 12.962 6.413 -15.900 1.00 76.94 102 ASN A CA 1
ATOM 844 C C . ASN A 1 102 ? 12.946 7.677 -15.027 1.00 76.94 102 ASN A C 1
ATOM 846 O O . ASN A 1 102 ? 11.868 8.223 -14.760 1.00 76.94 102 ASN A O 1
ATOM 850 N N . PRO A 1 103 ? 14.110 8.133 -14.529 1.00 70.38 103 PRO A N 1
ATOM 851 C CA . PRO A 1 103 ? 14.172 9.406 -13.832 1.00 70.38 103 PRO A CA 1
ATOM 852 C C . PRO A 1 103 ? 13.718 10.525 -14.785 1.00 70.38 103 PRO A C 1
ATOM 854 O O . PRO A 1 103 ? 13.978 10.437 -15.987 1.00 70.38 103 PRO A O 1
ATOM 857 N N . PRO A 1 104 ? 13.035 11.568 -14.286 1.00 59.78 104 PRO A N 1
ATOM 858 C CA . PRO A 1 104 ? 12.675 12.715 -15.107 1.00 59.78 104 PRO A CA 1
ATOM 859 C C . PRO A 1 104 ? 13.959 13.414 -15.575 1.00 59.78 104 PRO A C 1
ATOM 861 O O . PRO A 1 104 ? 14.591 14.140 -14.811 1.00 59.78 104 PRO A O 1
ATOM 864 N N . SER A 1 105 ? 14.381 13.142 -16.807 1.00 56.47 105 SER A N 1
ATOM 865 C CA . SER A 1 105 ? 15.415 13.889 -17.517 1.00 56.47 105 SER A CA 1
ATOM 866 C C . SER A 1 105 ? 14.772 15.085 -18.222 1.00 56.47 105 SER A C 1
ATOM 868 O O . SER A 1 105 ? 13.710 14.951 -18.827 1.00 56.47 105 SER A O 1
ATOM 870 N N . ASP A 1 106 ? 15.424 16.249 -18.166 1.00 46.38 106 ASP A N 1
ATOM 871 C CA . ASP A 1 106 ? 14.938 17.489 -18.799 1.00 46.38 106 ASP A CA 1
ATOM 872 C C . ASP A 1 106 ? 14.864 17.401 -20.337 1.00 46.38 106 ASP A C 1
ATOM 874 O O . ASP A 1 106 ? 14.187 18.200 -20.978 1.00 46.38 106 ASP A O 1
ATOM 878 N N . GLU A 1 107 ? 15.511 16.404 -20.946 1.00 48.69 107 GLU A N 1
ATOM 879 C CA . GLU A 1 107 ? 15.558 16.223 -22.395 1.00 48.69 107 GLU A CA 1
ATOM 880 C C . GLU A 1 107 ? 15.579 14.737 -22.759 1.00 48.69 107 GLU A C 1
ATOM 882 O O . GLU A 1 107 ? 16.642 14.137 -22.925 1.00 48.69 107 GLU A O 1
ATOM 887 N N . THR A 1 108 ? 14.422 14.081 -22.875 1.00 45.44 108 THR A N 1
ATOM 888 C CA . THR A 1 108 ? 14.332 12.866 -23.702 1.00 45.44 108 THR A CA 1
ATOM 889 C C . THR A 1 108 ? 12.894 12.556 -24.087 1.00 45.44 108 THR A C 1
ATOM 891 O O . THR A 1 108 ? 12.022 12.385 -23.236 1.00 45.44 108 THR A O 1
ATOM 894 N N . ASP A 1 109 ? 12.657 12.451 -25.394 1.00 44.00 109 ASP A N 1
ATOM 895 C CA . ASP A 1 109 ? 11.401 11.996 -25.973 1.00 44.00 109 ASP A CA 1
ATOM 896 C C . ASP A 1 109 ? 10.957 10.677 -25.322 1.00 44.00 109 ASP A C 1
ATOM 898 O O . ASP A 1 109 ? 11.530 9.608 -25.565 1.00 44.00 109 ASP A O 1
ATOM 902 N N . SER A 1 110 ? 9.879 10.735 -24.533 1.00 52.12 110 SER A N 1
ATOM 903 C CA . SER A 1 110 ? 9.261 9.602 -23.820 1.00 52.12 110 SER A CA 1
ATOM 904 C C . SER A 1 110 ? 8.637 8.544 -24.754 1.00 52.12 110 SER A C 1
ATOM 906 O O . SER A 1 110 ? 7.805 7.741 -24.339 1.00 52.12 110 SER A O 1
ATOM 908 N N . SER A 1 111 ? 8.999 8.568 -26.040 1.00 51.16 111 SER A N 1
ATOM 909 C CA . SER A 1 111 ? 8.512 7.701 -27.114 1.00 51.16 111 SER A CA 1
ATOM 910 C C . SER A 1 111 ? 9.533 6.642 -27.554 1.00 51.16 111 SER A C 1
ATOM 912 O O . SER A 1 111 ? 9.182 5.727 -28.308 1.00 51.16 111 SER A O 1
ATOM 914 N N . SER A 1 112 ? 10.781 6.737 -27.084 1.00 59.84 112 SER A N 1
ATOM 915 C CA . SER A 1 112 ? 11.820 5.745 -27.362 1.00 59.84 112 SER A CA 1
ATOM 916 C C . SER A 1 112 ? 11.587 4.455 -26.563 1.00 59.84 112 SER A C 1
ATOM 918 O O . SER A 1 112 ? 11.079 4.463 -25.442 1.00 59.84 112 SER A O 1
ATOM 920 N N . ALA A 1 113 ? 11.881 3.309 -27.183 1.00 66.69 113 ALA A N 1
ATOM 921 C CA . ALA A 1 113 ? 11.791 2.021 -26.500 1.00 66.69 113 ALA A CA 1
ATOM 922 C C . ALA A 1 113 ? 12.826 1.962 -25.358 1.00 66.69 113 ALA A C 1
ATOM 924 O O . ALA A 1 113 ? 13.932 2.476 -25.546 1.00 66.69 113 ALA A O 1
ATOM 925 N N . PRO A 1 114 ? 12.505 1.324 -24.215 1.00 70.25 114 PRO A N 1
ATOM 926 C CA . PRO A 1 114 ? 13.428 1.239 -23.088 1.00 70.25 114 PRO A CA 1
ATOM 927 C C . PRO A 1 114 ? 14.728 0.540 -23.500 1.00 70.25 114 PRO A C 1
ATOM 929 O O . PRO A 1 114 ? 14.709 -0.451 -24.240 1.00 70.25 114 PRO A O 1
ATOM 932 N N . SER A 1 115 ? 15.858 1.056 -23.016 1.00 78.81 115 SER A N 1
ATOM 933 C CA . SER A 1 115 ? 17.174 0.477 -23.282 1.00 78.81 115 SER A CA 1
ATOM 934 C C . SER A 1 115 ? 17.324 -0.895 -22.612 1.00 78.81 115 SER A C 1
ATOM 936 O O . SER A 1 115 ? 16.590 -1.265 -21.689 1.00 78.81 115 SER A O 1
ATOM 938 N N . LYS A 1 116 ? 18.310 -1.679 -23.059 1.00 79.75 116 LYS A N 1
ATOM 939 C CA . LYS A 1 116 ? 18.607 -2.989 -22.461 1.00 79.75 116 LYS A CA 1
ATOM 940 C C . LYS A 1 116 ? 19.015 -2.856 -20.988 1.00 79.75 116 LYS A C 1
ATOM 942 O O . LYS A 1 116 ? 18.672 -3.714 -20.178 1.00 79.75 116 LYS A O 1
ATOM 947 N N . GLU A 1 117 ? 19.725 -1.786 -20.652 1.00 83.81 117 GLU A N 1
ATOM 948 C CA . GLU A 1 117 ? 20.164 -1.448 -19.299 1.00 83.81 117 GLU A CA 1
ATOM 949 C C . GLU A 1 117 ? 18.966 -1.111 -18.409 1.00 83.81 117 GLU A C 1
ATOM 951 O O . GLU A 1 117 ? 18.865 -1.651 -17.309 1.00 83.81 117 GLU A O 1
ATOM 956 N N . GLN A 1 118 ? 18.019 -0.311 -18.913 1.00 80.25 118 GLN A N 1
ATOM 957 C CA . GLN A 1 118 ? 16.782 0.023 -18.201 1.00 80.25 118 GLN A CA 1
ATOM 958 C C . GLN A 1 118 ? 15.947 -1.227 -17.899 1.00 80.25 118 GLN A C 1
ATOM 960 O O . GLN A 1 118 ? 15.501 -1.420 -16.769 1.00 80.25 118 GLN A O 1
ATOM 965 N N . LEU A 1 119 ? 15.793 -2.122 -18.881 1.00 78.75 119 LEU A N 1
ATOM 966 C CA . LEU A 1 119 ? 15.063 -3.381 -18.702 1.00 78.75 119 LEU A CA 1
ATOM 967 C C . LEU A 1 119 ? 15.740 -4.319 -17.690 1.00 78.75 119 LEU A C 1
ATOM 969 O O . LEU A 1 119 ? 15.055 -4.986 -16.911 1.00 78.75 119 LEU A O 1
ATOM 973 N N . GLU A 1 120 ? 17.075 -4.397 -17.682 1.00 83.69 120 GLU A N 1
ATOM 974 C CA . GLU A 1 120 ? 17.782 -5.219 -16.696 1.00 83.69 120 GLU A CA 1
ATOM 975 C C . GLU A 1 120 ? 17.714 -4.591 -15.297 1.00 83.69 120 GLU A C 1
ATOM 977 O O . GLU A 1 120 ? 17.467 -5.316 -14.336 1.00 83.69 120 GLU A O 1
ATOM 982 N N . GLN A 1 121 ? 17.836 -3.266 -15.168 1.00 85.88 121 GLN A N 1
ATOM 983 C CA . GLN A 1 121 ? 17.660 -2.562 -13.894 1.00 85.88 121 GLN A CA 1
ATOM 984 C C . GLN A 1 121 ? 16.250 -2.775 -13.326 1.00 85.88 121 GLN A C 1
ATOM 986 O O . GLN A 1 121 ? 16.110 -3.148 -12.159 1.00 85.88 121 GLN A O 1
ATOM 991 N N . GLU A 1 122 ? 15.211 -2.619 -14.154 1.00 83.81 122 GLU A N 1
ATOM 992 C CA . GLU A 1 122 ? 13.819 -2.890 -13.779 1.00 83.81 122 GLU A CA 1
ATOM 993 C C . GLU A 1 122 ? 13.674 -4.317 -13.241 1.00 83.81 122 GLU A C 1
ATOM 995 O O . GLU A 1 122 ? 13.148 -4.542 -12.149 1.00 83.81 122 GLU A O 1
ATOM 1000 N N . LYS A 1 123 ? 14.208 -5.296 -13.977 1.00 81.94 123 LYS A N 1
ATOM 1001 C CA . LYS A 1 123 ? 14.181 -6.705 -13.589 1.00 81.94 123 LYS A CA 1
ATOM 1002 C C . LYS A 1 123 ? 14.921 -6.968 -12.276 1.00 81.94 123 LYS A C 1
ATOM 1004 O O . LYS A 1 123 ? 14.426 -7.750 -11.465 1.00 81.94 123 LYS A O 1
ATOM 1009 N N . GLN A 1 124 ? 16.073 -6.341 -12.037 1.00 87.50 124 GLN A N 1
ATOM 1010 C CA . GLN A 1 124 ? 16.819 -6.505 -10.786 1.00 87.50 124 GLN A CA 1
ATOM 1011 C C . GLN A 1 124 ? 16.059 -5.928 -9.584 1.00 87.50 124 GLN A C 1
ATOM 1013 O O . GLN A 1 124 ? 15.957 -6.598 -8.555 1.00 87.50 124 GLN A O 1
ATOM 1018 N N . LEU A 1 125 ? 15.445 -4.749 -9.723 1.00 89.56 125 LEU A N 1
ATOM 1019 C CA . LEU A 1 125 ? 14.601 -4.162 -8.673 1.00 89.56 125 LEU A CA 1
ATOM 1020 C C . LEU A 1 125 ? 13.348 -5.008 -8.409 1.00 89.56 125 LEU A C 1
ATOM 1022 O O . LEU A 1 125 ? 12.970 -5.269 -7.270 1.00 89.56 125 LEU A O 1
ATOM 1026 N N . LEU A 1 126 ? 12.722 -5.522 -9.464 1.00 86.44 126 LEU A N 1
ATOM 1027 C CA . LEU A 1 126 ? 11.614 -6.463 -9.340 1.00 86.44 126 LEU A CA 1
ATOM 1028 C C . LEU A 1 126 ? 12.018 -7.724 -8.565 1.00 86.44 126 LEU A C 1
ATOM 1030 O O . LEU A 1 126 ? 11.280 -8.193 -7.693 1.00 86.44 126 LEU A O 1
ATOM 1034 N N . LEU A 1 127 ? 13.197 -8.275 -8.862 1.00 86.62 127 LEU A N 1
ATOM 1035 C CA . LEU A 1 127 ? 13.737 -9.440 -8.166 1.00 86.62 127 LEU A CA 1
ATOM 1036 C C . LEU A 1 127 ? 14.091 -9.144 -6.706 1.00 86.62 127 LEU A C 1
ATOM 1038 O O . LEU A 1 127 ? 13.908 -10.035 -5.874 1.00 86.62 127 LEU A O 1
ATOM 1042 N N . SER A 1 128 ? 14.535 -7.929 -6.374 1.00 92.00 128 SER A N 1
ATOM 1043 C CA . SER A 1 128 ? 14.843 -7.553 -4.991 1.00 92.00 128 SER A CA 1
ATOM 1044 C C . SER A 1 128 ? 13.580 -7.464 -4.125 1.00 92.00 128 SER A C 1
ATOM 1046 O O . SER A 1 128 ? 13.574 -7.988 -3.012 1.00 92.00 128 SER A O 1
ATOM 1048 N N . PHE A 1 129 ? 12.473 -6.916 -4.643 1.00 92.19 129 PHE A N 1
ATOM 1049 C CA . PHE A 1 129 ? 11.194 -6.838 -3.915 1.00 92.19 129 PHE A CA 1
ATOM 1050 C C . PHE A 1 129 ? 10.396 -8.146 -3.904 1.00 92.19 129 PHE A C 1
ATOM 1052 O O . PHE A 1 129 ? 9.464 -8.313 -3.107 1.00 92.19 129 PHE A O 1
ATOM 1059 N N . LYS A 1 130 ? 10.759 -9.109 -4.757 1.00 87.62 130 LYS A N 1
ATOM 1060 C CA . LYS A 1 130 ? 10.079 -10.405 -4.886 1.00 87.62 130 LYS A CA 1
ATOM 1061 C C . LYS A 1 130 ? 9.818 -11.120 -3.553 1.00 87.62 130 LYS A C 1
ATOM 1063 O O . LYS A 1 130 ? 8.688 -11.580 -3.384 1.00 87.62 130 LYS A O 1
ATOM 1068 N N . PRO A 1 131 ? 10.768 -11.243 -2.602 1.00 91.69 131 PRO A N 1
ATOM 1069 C CA . PRO A 1 131 ? 10.516 -11.943 -1.342 1.00 91.69 131 PRO A CA 1
ATOM 1070 C C . PRO A 1 131 ? 9.387 -11.301 -0.525 1.00 91.69 131 PRO A C 1
ATOM 1072 O O . PRO A 1 131 ? 8.587 -12.013 0.080 1.00 91.69 131 PRO A O 1
ATOM 1075 N N . VAL A 1 132 ? 9.278 -9.968 -0.556 1.00 94.06 132 VAL A N 1
ATOM 1076 C CA . VAL A 1 132 ? 8.222 -9.218 0.141 1.00 94.06 132 VAL A CA 1
ATOM 1077 C C . VAL A 1 132 ? 6.879 -9.455 -0.536 1.00 94.06 132 VAL A C 1
ATOM 1079 O O . VAL A 1 132 ? 5.920 -9.840 0.127 1.00 94.06 132 VAL A O 1
ATOM 1082 N N . MET A 1 133 ? 6.818 -9.325 -1.866 1.00 91.50 133 MET A N 1
ATOM 1083 C CA . MET A 1 133 ? 5.602 -9.618 -2.633 1.00 91.50 133 MET A CA 1
ATOM 1084 C C . MET A 1 133 ? 5.129 -11.058 -2.403 1.00 91.50 133 MET A C 1
ATOM 1086 O O . MET A 1 133 ? 3.961 -11.296 -2.104 1.00 91.50 133 MET A O 1
ATOM 1090 N N . GLN A 1 134 ? 6.035 -12.036 -2.467 1.00 89.31 134 GLN A N 1
ATOM 1091 C CA . GLN A 1 134 ? 5.700 -13.435 -2.207 1.00 89.31 134 GLN A CA 1
ATOM 1092 C C . GLN A 1 134 ? 5.177 -13.644 -0.787 1.00 89.31 134 GLN A C 1
ATOM 1094 O O . GLN A 1 134 ? 4.249 -14.425 -0.607 1.00 89.31 134 GLN A O 1
ATOM 1099 N N . LYS A 1 135 ? 5.696 -12.926 0.211 1.00 92.62 135 LYS A N 1
ATOM 1100 C CA . LYS A 1 135 ? 5.235 -13.076 1.593 1.00 92.62 135 LYS A CA 1
ATOM 1101 C C . LYS A 1 135 ? 3.749 -12.747 1.783 1.00 92.62 135 LYS A C 1
ATOM 1103 O O . LYS A 1 135 ? 3.122 -13.366 2.637 1.00 92.62 135 LYS A O 1
ATOM 1108 N N . PHE A 1 136 ? 3.199 -11.827 0.990 1.00 92.56 136 PHE A N 1
ATOM 1109 C CA . PHE A 1 136 ? 1.785 -11.432 1.056 1.00 92.56 136 PHE A CA 1
ATOM 1110 C C . PHE A 1 136 ? 0.902 -12.113 -0.001 1.00 92.56 136 PHE A C 1
ATOM 1112 O O . PHE A 1 136 ? -0.301 -12.245 0.193 1.00 92.56 136 PHE A O 1
ATOM 1119 N N . LEU A 1 137 ? 1.482 -12.557 -1.121 1.00 90.50 137 LEU A N 1
ATOM 1120 C CA . LEU A 1 137 ? 0.730 -13.098 -2.259 1.00 90.50 137 LEU A CA 1
AT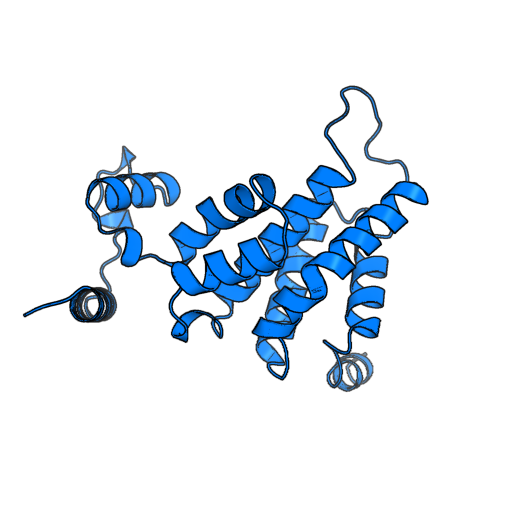OM 1121 C C . LEU A 1 137 ? 0.770 -14.626 -2.373 1.00 90.50 137 LEU A C 1
ATOM 1123 O O . LEU 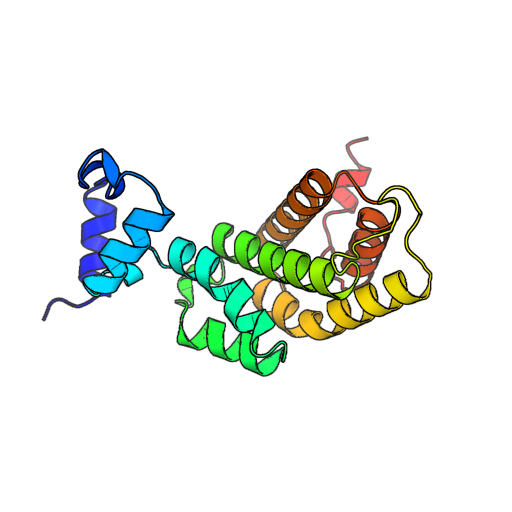A 1 137 ? -0.012 -15.196 -3.139 1.00 90.50 137 LEU A O 1
ATOM 1127 N N . HIS A 1 138 ? 1.701 -15.302 -1.693 1.00 87.12 138 HIS A N 1
ATOM 1128 C CA . HIS A 1 138 ? 1.821 -16.758 -1.773 1.00 87.12 138 HIS A CA 1
ATOM 1129 C C . HIS A 1 138 ? 0.520 -17.434 -1.329 1.00 87.12 138 HIS A C 1
ATOM 1131 O O . HIS A 1 138 ? -0.110 -16.988 -0.382 1.00 87.12 138 HIS A O 1
ATOM 1137 N N . ASP A 1 139 ? 0.095 -18.467 -2.060 1.00 85.69 139 ASP A N 1
ATOM 1138 C CA . ASP A 1 139 ? -1.155 -19.217 -1.851 1.00 85.69 139 ASP A CA 1
ATOM 1139 C C . ASP A 1 139 ? -2.476 -18.418 -1.899 1.00 85.69 139 ASP A C 1
ATOM 1141 O O . ASP A 1 139 ? -3.558 -19.003 -1.835 1.00 85.69 139 ASP A O 1
ATOM 1145 N N . HIS A 1 140 ? -2.428 -17.106 -2.147 1.00 86.06 140 HIS A N 1
ATOM 1146 C CA . HIS A 1 140 ? -3.604 -16.243 -2.235 1.00 86.06 140 HIS A CA 1
ATOM 1147 C C . HIS A 1 140 ? -3.904 -15.827 -3.681 1.00 86.06 140 HIS A C 1
ATOM 1149 O O . HIS A 1 140 ? -3.555 -14.734 -4.128 1.00 86.06 140 HIS A O 1
ATOM 1155 N N . VAL A 1 141 ? -4.604 -16.691 -4.424 1.00 86.50 141 VAL A N 1
ATOM 1156 C CA . VAL A 1 141 ? -4.935 -16.450 -5.846 1.00 86.50 141 VAL A CA 1
ATOM 1157 C C . VAL A 1 141 ? -5.708 -15.147 -6.055 1.00 86.50 141 VAL A C 1
ATOM 1159 O O . VAL A 1 141 ? -5.430 -14.408 -6.996 1.00 86.50 141 VAL A O 1
ATOM 1162 N N . ASP A 1 142 ? -6.652 -14.825 -5.174 1.00 85.50 142 ASP A N 1
ATOM 1163 C CA . ASP A 1 142 ? -7.446 -13.600 -5.310 1.00 85.50 142 ASP A CA 1
ATOM 1164 C C . ASP A 1 142 ? -6.611 -12.332 -5.081 1.00 85.50 142 ASP A C 1
ATOM 1166 O O . ASP A 1 142 ? -6.864 -11.301 -5.707 1.00 85.50 142 ASP A O 1
ATOM 1170 N N . LEU A 1 143 ? -5.576 -12.415 -4.242 1.00 89.44 143 LEU A N 1
ATOM 1171 C CA . LEU A 1 143 ? -4.624 -11.327 -4.023 1.00 89.44 143 LEU A CA 1
ATOM 1172 C C . LEU A 1 143 ? -3.660 -11.182 -5.197 1.00 89.44 143 LEU A C 1
ATOM 1174 O O . LEU A 1 143 ? -3.372 -10.066 -5.615 1.00 89.44 143 LEU A O 1
ATOM 1178 N N . GLN A 1 144 ? -3.230 -12.291 -5.800 1.00 87.25 144 GLN A N 1
ATOM 1179 C CA . GLN A 1 144 ? -2.436 -12.268 -7.034 1.00 87.25 144 GLN A CA 1
ATOM 1180 C C . GLN A 1 144 ? -3.201 -11.594 -8.182 1.00 87.25 144 GLN A C 1
ATOM 1182 O O . GLN A 1 144 ? -2.611 -10.848 -8.959 1.00 87.25 144 GLN A O 1
ATOM 1187 N N . VAL A 1 145 ? -4.520 -11.801 -8.273 1.00 85.00 145 VAL A N 1
ATOM 1188 C CA . VAL A 1 145 ? -5.369 -11.079 -9.236 1.00 85.00 145 VAL A CA 1
ATOM 1189 C C . VAL A 1 145 ? -5.439 -9.585 -8.902 1.00 85.00 145 VAL A C 1
ATOM 1191 O O . VAL A 1 145 ? -5.321 -8.766 -9.809 1.00 85.00 145 VAL A O 1
ATOM 1194 N N . SER A 1 146 ? -5.561 -9.209 -7.622 1.00 87.50 146 SER A N 1
ATOM 1195 C CA . SER A 1 146 ? -5.498 -7.794 -7.205 1.00 87.50 146 SER A CA 1
ATOM 1196 C C . SER A 1 146 ? -4.160 -7.143 -7.584 1.00 87.50 146 SER A C 1
ATOM 1198 O O . SER A 1 146 ? -4.126 -6.022 -8.089 1.00 87.50 146 SER A O 1
ATOM 1200 N N . ALA A 1 147 ?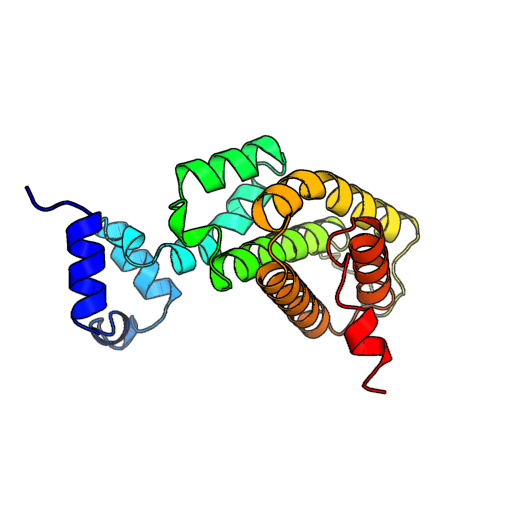 -3.057 -7.876 -7.420 1.00 87.44 147 ALA A N 1
ATOM 1201 C CA . ALA A 1 147 ? -1.723 -7.433 -7.808 1.00 87.44 147 ALA A CA 1
ATOM 1202 C C . ALA A 1 147 ? -1.590 -7.217 -9.325 1.00 87.44 147 ALA A C 1
ATOM 1204 O O . ALA A 1 147 ? -0.999 -6.230 -9.760 1.00 87.44 147 ALA A O 1
ATOM 1205 N N . LEU A 1 148 ? -2.179 -8.102 -10.136 1.00 84.69 148 LEU A N 1
ATOM 1206 C CA . LEU A 1 148 ? -2.249 -7.919 -11.588 1.00 84.69 148 LEU A CA 1
ATOM 1207 C C . LEU A 1 148 ? -3.083 -6.701 -11.982 1.00 84.69 148 LEU A C 1
ATOM 1209 O O . LEU A 1 148 ? -2.730 -6.007 -12.931 1.00 84.69 148 LEU A O 1
ATOM 1213 N N . TYR A 1 149 ? -4.163 -6.424 -11.255 1.00 86.06 149 TYR A N 1
ATOM 1214 C CA . TYR A 1 149 ? -4.969 -5.235 -11.500 1.00 86.06 149 TYR A CA 1
ATOM 1215 C C . TYR A 1 149 ? -4.186 -3.951 -11.195 1.00 86.06 149 TYR A C 1
ATOM 1217 O O . TYR A 1 149 ? -4.203 -3.021 -11.996 1.00 86.06 149 TYR A O 1
ATOM 1225 N N . ALA A 1 150 ? -3.440 -3.914 -10.087 1.00 87.69 150 ALA A N 1
ATOM 1226 C CA . ALA A 1 150 ? -2.556 -2.791 -9.764 1.00 87.69 150 ALA A CA 1
ATOM 1227 C C . ALA A 1 150 ? -1.514 -2.546 -10.868 1.00 87.69 150 ALA A C 1
ATOM 1229 O O . ALA A 1 150 ? -1.329 -1.413 -11.307 1.00 87.69 150 ALA A O 1
ATOM 1230 N N . LEU A 1 151 ? -0.903 -3.617 -11.386 1.00 85.69 151 LEU A N 1
ATOM 1231 C CA . LEU A 1 151 ? -0.001 -3.542 -12.535 1.00 85.69 151 LEU A CA 1
ATOM 1232 C C . LEU A 1 151 ? -0.688 -2.976 -13.780 1.00 85.69 151 LEU A C 1
ATOM 1234 O O . LEU A 1 151 ? -0.142 -2.091 -14.431 1.00 85.69 151 LEU A O 1
ATOM 1238 N N . GLN A 1 152 ? -1.873 -3.488 -14.117 1.00 81.75 152 GLN A N 1
ATOM 1239 C CA . GLN A 1 152 ? -2.631 -3.029 -15.276 1.00 81.75 152 GLN A CA 1
ATOM 1240 C C . GLN A 1 152 ? -2.909 -1.525 -15.191 1.00 81.75 152 GLN A C 1
ATOM 1242 O O . GLN A 1 152 ? -2.685 -0.811 -16.167 1.00 81.75 152 GLN A O 1
ATOM 1247 N N . VAL A 1 153 ? -3.376 -1.050 -14.033 1.00 87.69 153 VAL A N 1
ATOM 1248 C CA . VAL A 1 153 ? -3.657 0.372 -13.796 1.00 87.69 153 VAL A CA 1
ATOM 1249 C C . VAL A 1 153 ? -2.378 1.204 -13.888 1.00 87.69 153 VAL A C 1
ATOM 1251 O O . VAL A 1 153 ? -2.385 2.250 -14.530 1.00 87.69 153 VAL A O 1
ATOM 1254 N N . HIS A 1 154 ? -1.269 0.731 -13.315 1.00 85.38 154 HIS A N 1
ATOM 1255 C CA . HIS A 1 154 ? 0.023 1.413 -13.415 1.00 85.38 154 HIS A CA 1
ATOM 1256 C C . HIS A 1 154 ? 0.476 1.563 -14.870 1.00 85.38 154 HIS A C 1
ATOM 1258 O O . HIS A 1 154 ? 0.767 2.669 -15.315 1.00 85.38 154 HIS A O 1
ATOM 1264 N N . CYS A 1 155 ? 0.464 0.477 -15.647 1.00 81.12 155 CYS A N 1
ATOM 1265 C CA . CYS A 1 155 ? 0.840 0.528 -17.057 1.00 81.12 155 CYS A CA 1
ATOM 1266 C C . CYS A 1 155 ? -0.099 1.418 -17.877 1.00 81.12 155 CYS A C 1
ATOM 1268 O O . CYS A 1 155 ? 0.379 2.140 -18.747 1.00 81.12 155 CYS A O 1
ATOM 1270 N N . TYR A 1 156 ? -1.405 1.399 -17.593 1.00 81.06 156 TYR A N 1
ATOM 1271 C CA . TYR A 1 156 ? -2.367 2.306 -18.218 1.00 81.06 156 TYR A CA 1
ATOM 1272 C C . TYR A 1 156 ? -2.007 3.774 -17.948 1.00 81.06 156 TYR A C 1
ATOM 1274 O O . TYR A 1 156 ? -1.924 4.564 -18.885 1.00 81.06 156 TYR A O 1
ATOM 1282 N N . ASN A 1 157 ? -1.702 4.121 -16.694 1.00 83.06 157 ASN A N 1
ATOM 1283 C CA . ASN A 1 157 ? -1.303 5.477 -16.303 1.00 83.06 157 ASN A CA 1
ATOM 1284 C C . ASN A 1 157 ? 0.033 5.915 -16.927 1.00 83.06 157 ASN A C 1
ATOM 1286 O O . ASN A 1 157 ? 0.276 7.108 -17.080 1.00 83.06 157 ASN A O 1
ATOM 1290 N N . SER A 1 158 ? 0.889 4.965 -17.310 1.00 72.88 158 SER A N 1
ATOM 1291 C CA . SER A 1 158 ? 2.149 5.216 -18.018 1.00 72.88 158 SER A CA 1
ATOM 1292 C C . SER A 1 158 ? 2.029 5.134 -19.549 1.00 72.88 158 SER A C 1
ATOM 1294 O O . SER A 1 158 ? 3.051 5.071 -20.225 1.00 72.88 158 SER A O 1
ATOM 1296 N N . ASN A 1 159 ? 0.814 5.126 -20.116 1.00 74.19 159 ASN A N 1
ATOM 1297 C CA . ASN A 1 159 ? 0.553 4.983 -21.559 1.00 74.19 159 ASN A CA 1
ATOM 1298 C C . ASN A 1 159 ? 1.090 3.678 -22.184 1.00 74.19 159 ASN A C 1
ATOM 1300 O O . ASN A 1 159 ? 1.490 3.658 -23.345 1.00 74.19 159 ASN A O 1
ATOM 1304 N N . PHE A 1 160 ? 1.083 2.578 -21.426 1.00 68.25 160 PHE A N 1
ATOM 1305 C CA . PHE A 1 160 ? 1.572 1.258 -21.844 1.00 68.25 160 PHE A CA 1
ATOM 1306 C C . PHE A 1 160 ? 2.963 1.306 -22.499 1.00 68.25 160 PHE A C 1
ATOM 1308 O O . PHE A 1 160 ? 3.100 1.015 -23.694 1.00 68.25 160 PHE A O 1
ATOM 1315 N N . PRO A 1 161 ? 4.019 1.627 -21.730 1.00 63.28 161 PRO A N 1
ATOM 1316 C CA . PRO A 1 161 ? 5.364 1.695 -22.278 1.00 63.28 161 PRO A CA 1
ATOM 1317 C C . PRO A 1 161 ? 5.745 0.332 -22.872 1.00 63.28 161 PRO A C 1
ATOM 1319 O O . PRO A 1 161 ? 5.551 -0.726 -22.255 1.00 63.28 161 PRO A O 1
ATOM 1322 N N . LYS A 1 162 ? 6.231 0.348 -24.119 1.00 57.31 162 LYS A N 1
ATOM 1323 C CA . LYS A 1 162 ? 6.541 -0.863 -24.891 1.00 57.31 162 LYS A CA 1
ATOM 1324 C C . LYS A 1 162 ? 7.509 -1.747 -24.097 1.00 57.31 162 LYS A C 1
ATOM 1326 O O . LYS A 1 162 ? 8.621 -1.332 -23.802 1.00 57.31 162 LYS A O 1
ATOM 1331 N N . GLY A 1 163 ? 7.092 -2.973 -23.777 1.00 56.75 163 GLY A N 1
ATOM 1332 C CA . GLY A 1 163 ? 7.925 -3.970 -23.090 1.00 56.75 163 GLY A CA 1
ATOM 1333 C C . GLY A 1 163 ? 7.669 -4.127 -21.588 1.00 56.75 163 GLY A C 1
ATOM 1334 O O . GLY A 1 163 ? 7.894 -5.220 -21.079 1.00 56.75 163 GLY A O 1
ATOM 1335 N N . MET A 1 164 ? 7.095 -3.132 -20.901 1.00 62.50 164 MET A N 1
ATOM 1336 C CA . MET A 1 164 ? 6.880 -3.178 -19.443 1.00 62.50 164 MET A CA 1
ATOM 1337 C C . MET A 1 164 ? 5.852 -4.244 -19.033 1.00 62.50 164 MET A C 1
ATOM 1339 O O . MET A 1 164 ? 6.102 -5.085 -18.170 1.00 62.50 164 MET A O 1
ATOM 1343 N N . LEU A 1 165 ? 4.701 -4.278 -19.714 1.00 58.84 165 LEU A N 1
ATOM 1344 C CA . LEU A 1 165 ? 3.650 -5.260 -19.427 1.00 58.84 165 LEU A CA 1
ATOM 1345 C C . LEU A 1 165 ? 4.136 -6.691 -19.710 1.00 58.84 165 LEU A C 1
ATOM 1347 O O . LEU A 1 165 ? 3.816 -7.618 -18.972 1.00 58.84 165 LEU A O 1
ATOM 1351 N N . LEU A 1 166 ? 4.949 -6.871 -20.758 1.00 53.66 166 LEU A N 1
ATOM 1352 C CA . LEU A 1 166 ? 5.483 -8.174 -21.153 1.00 53.66 166 LEU A CA 1
ATOM 1353 C C . LEU A 1 166 ? 6.594 -8.643 -20.208 1.00 53.66 166 LEU A C 1
ATOM 1355 O O . LEU A 1 166 ? 6.585 -9.803 -19.804 1.00 53.66 166 LEU A O 1
ATOM 1359 N N . ALA A 1 167 ? 7.515 -7.755 -19.824 1.00 59.03 167 ALA A N 1
ATOM 1360 C CA . ALA A 1 167 ? 8.570 -8.045 -18.862 1.00 59.03 167 ALA A CA 1
ATOM 1361 C C . ALA A 1 167 ? 7.968 -8.414 -17.505 1.00 59.03 167 ALA A C 1
ATOM 1363 O O . ALA A 1 167 ? 8.340 -9.440 -16.937 1.00 59.03 167 ALA A O 1
ATOM 1364 N N . PHE A 1 168 ? 6.970 -7.666 -17.029 1.00 59.72 168 PHE A N 1
ATOM 1365 C CA . PHE A 1 168 ? 6.324 -7.952 -15.754 1.00 59.72 168 PHE A CA 1
ATOM 1366 C C . PHE A 1 168 ? 5.438 -9.201 -15.809 1.00 59.72 168 PHE A C 1
ATOM 1368 O O . PHE A 1 168 ? 5.489 -10.013 -14.889 1.00 59.72 168 PHE A O 1
ATOM 1375 N N . LEU A 1 169 ? 4.665 -9.428 -16.879 1.00 57.97 169 LEU A N 1
ATOM 1376 C CA . LEU A 1 169 ? 3.908 -10.675 -17.045 1.00 57.97 169 LEU A CA 1
ATOM 1377 C C . LEU A 1 169 ? 4.846 -11.882 -17.127 1.00 57.97 169 LEU A C 1
ATOM 1379 O O . LEU A 1 169 ? 4.618 -12.867 -16.431 1.00 57.97 169 LEU A O 1
ATOM 1383 N N . CYS A 1 170 ? 5.932 -11.803 -17.897 1.00 52.22 170 CYS A N 1
ATOM 1384 C CA . CYS A 1 170 ? 6.923 -12.874 -18.016 1.00 52.22 170 CYS A CA 1
ATOM 1385 C C . CYS A 1 170 ? 7.646 -13.128 -16.680 1.00 52.22 170 CYS A C 1
ATOM 1387 O O . CYS A 1 170 ? 7.846 -14.273 -16.268 1.00 52.22 170 CYS A O 1
ATOM 1389 N N . THR A 1 171 ? 7.942 -12.064 -15.935 1.00 53.69 171 THR A N 1
ATOM 1390 C CA . THR A 1 171 ? 8.540 -12.122 -14.599 1.00 53.69 171 THR A CA 1
ATOM 1391 C C . THR A 1 171 ? 7.561 -12.706 -13.570 1.00 53.69 171 THR A C 1
ATOM 1393 O O . THR A 1 171 ? 7.912 -13.632 -12.843 1.00 53.69 171 THR A O 1
ATOM 1396 N N . SER A 1 172 ? 6.295 -12.290 -13.586 1.00 52.34 172 SER A N 1
ATOM 1397 C CA . SER A 1 172 ? 5.210 -12.819 -12.746 1.00 52.34 172 SER A CA 1
ATOM 1398 C C . SER A 1 172 ? 4.889 -14.294 -13.047 1.00 52.34 172 SER A C 1
ATOM 1400 O O . SER A 1 172 ? 4.655 -15.087 -12.125 1.00 52.34 172 SER A O 1
ATOM 1402 N N . MET A 1 173 ? 4.986 -14.708 -14.319 1.00 47.12 173 MET A N 1
ATOM 1403 C CA . MET A 1 173 ? 4.950 -16.117 -14.738 1.00 47.12 173 MET A CA 1
ATOM 1404 C C . MET A 1 173 ? 6.141 -16.909 -14.202 1.00 47.12 173 MET A C 1
ATOM 1406 O O . MET A 1 173 ? 5.967 -17.984 -13.623 1.00 47.12 173 MET A O 1
ATOM 1410 N N . THR A 1 174 ? 7.347 -16.355 -14.322 1.00 43.50 174 THR A N 1
ATOM 1411 C CA . THR A 1 174 ? 8.588 -16.958 -13.815 1.00 43.50 174 THR A CA 1
ATOM 1412 C C . THR A 1 174 ? 8.576 -17.079 -12.287 1.00 43.50 174 THR A C 1
ATOM 1414 O O . THR A 1 174 ? 9.112 -18.026 -11.708 1.00 43.50 174 THR A O 1
ATOM 1417 N N . TRP A 1 175 ? 7.905 -16.160 -11.594 1.00 50.47 175 TRP A N 1
ATOM 1418 C CA . TRP A 1 175 ? 7.813 -16.119 -10.136 1.00 50.47 175 TRP A CA 1
ATOM 1419 C C . TRP A 1 175 ? 6.861 -17.144 -9.520 1.00 50.47 175 TRP A C 1
ATOM 1421 O O . TRP A 1 175 ? 6.722 -17.159 -8.294 1.00 50.47 175 TRP A O 1
ATOM 1431 N N . LYS A 1 176 ? 6.232 -18.020 -10.325 1.00 53.19 176 LYS A N 1
ATOM 1432 C CA . LYS A 1 176 ? 5.231 -19.004 -9.866 1.00 53.19 176 LYS A CA 1
ATOM 1433 C C . LYS A 1 176 ? 4.089 -18.359 -9.059 1.00 53.19 176 LYS A C 1
ATOM 1435 O O . LYS A 1 176 ? 3.363 -19.077 -8.376 1.00 53.19 176 LYS A O 1
ATOM 1440 N N . LEU A 1 177 ? 3.914 -17.036 -9.147 1.00 52.09 177 LEU A N 1
ATOM 1441 C CA . LEU A 1 177 ? 2.798 -16.315 -8.540 1.00 52.09 177 LEU A CA 1
ATOM 1442 C C . LEU A 1 177 ? 1.510 -16.666 -9.286 1.00 52.09 177 LEU A C 1
ATOM 1444 O O . LEU A 1 177 ? 0.498 -16.898 -8.663 1.00 52.09 177 LEU A O 1
ATOM 1448 N N . LEU A 1 178 ? 1.554 -16.877 -10.600 1.00 52.28 178 LEU A N 1
ATOM 1449 C CA . LEU A 1 178 ? 0.384 -17.208 -11.426 1.00 52.28 178 LEU A CA 1
ATOM 1450 C C . LEU A 1 178 ? 0.155 -18.708 -11.653 1.00 52.28 178 LEU A C 1
ATOM 1452 O O . LEU A 1 178 ? -0.345 -19.131 -12.693 1.00 52.28 178 LEU A O 1
ATOM 1456 N N . LYS A 1 179 ? 0.505 -19.542 -10.672 1.00 46.28 179 LYS A N 1
ATOM 1457 C CA . LYS A 1 179 ? 0.678 -20.994 -10.850 1.00 46.28 179 LYS A CA 1
ATOM 1458 C C . LYS A 1 179 ? -0.547 -21.796 -11.332 1.00 46.28 179 LYS A C 1
ATOM 1460 O O . LYS A 1 179 ? -0.362 -22.967 -11.646 1.00 46.28 179 LYS A O 1
ATOM 1465 N N . LYS A 1 180 ? -1.775 -21.252 -11.391 1.00 43.09 180 LYS A N 1
ATOM 1466 C CA . LYS A 1 180 ? -2.969 -22.069 -11.723 1.00 43.09 180 LYS A CA 1
ATOM 1467 C C . LYS A 1 180 ? -4.084 -21.459 -12.588 1.00 43.09 180 LYS A C 1
ATOM 1469 O O . LYS A 1 180 ? -4.930 -22.225 -13.039 1.00 43.09 180 LYS A O 1
ATOM 1474 N N . LYS A 1 181 ? -4.123 -20.148 -12.878 1.00 43.28 181 LYS A N 1
ATOM 1475 C CA . LYS A 1 181 ? -5.268 -19.532 -13.606 1.00 43.28 181 LYS A CA 1
ATOM 1476 C C . LYS A 1 181 ? -5.023 -19.132 -15.065 1.00 43.28 181 LYS A C 1
ATOM 1478 O O . LYS A 1 181 ? -5.989 -18.815 -15.750 1.00 43.28 181 LYS A O 1
ATOM 1483 N N . LEU A 1 182 ? -3.813 -19.256 -15.611 1.00 43.94 182 LEU A N 1
ATOM 1484 C CA . LEU A 1 182 ? -3.645 -19.159 -17.075 1.00 43.94 182 LEU A CA 1
ATOM 1485 C C . LEU A 1 182 ? -4.326 -20.302 -17.836 1.00 43.94 182 LEU A C 1
ATOM 1487 O O . LEU A 1 182 ? -4.731 -20.118 -18.977 1.00 43.94 182 LEU A O 1
ATOM 1491 N N . SER A 1 183 ? -4.589 -21.427 -17.162 1.00 39.62 183 SER A N 1
ATOM 1492 C CA . SER A 1 183 ? -5.496 -22.465 -17.668 1.00 39.62 183 SER A CA 1
ATOM 1493 C C . SER A 1 183 ? -6.936 -21.962 -17.881 1.00 39.62 183 SER A C 1
ATOM 1495 O O . SER A 1 183 ? -7.656 -22.515 -18.705 1.00 39.62 183 SER A O 1
ATOM 1497 N N . TRP A 1 184 ? -7.358 -20.917 -17.161 1.00 35.00 184 TRP A N 1
ATOM 1498 C CA . TRP A 1 184 ? -8.685 -20.309 -17.294 1.00 35.00 184 TRP A CA 1
ATOM 1499 C C . TRP A 1 184 ? -8.740 -19.227 -18.377 1.00 35.00 184 TRP A C 1
ATOM 1501 O O . TRP A 1 184 ? -9.739 -19.144 -19.085 1.00 35.00 184 TRP A O 1
ATOM 1511 N N . LEU A 1 185 ? -7.677 -18.432 -18.543 1.00 38.53 185 LEU A N 1
ATOM 1512 C CA . LEU A 1 185 ? -7.595 -17.433 -19.619 1.00 38.53 185 LEU A CA 1
ATOM 1513 C C . LEU A 1 185 ? -7.476 -18.089 -21.005 1.00 38.53 185 LEU A C 1
ATOM 1515 O O . LEU A 1 185 ? -8.101 -17.619 -21.945 1.00 38.53 185 LEU A O 1
ATOM 1519 N N . GLY A 1 186 ? -6.782 -19.227 -21.116 1.00 36.06 186 GLY A N 1
ATOM 1520 C CA . GLY A 1 186 ? -6.697 -20.006 -22.361 1.00 36.06 186 GLY A CA 1
ATOM 1521 C C . GLY A 1 186 ? -7.929 -20.860 -22.701 1.00 36.06 186 GLY A C 1
ATOM 1522 O O . GLY A 1 186 ? -7.894 -21.582 -23.687 1.00 36.06 186 GLY A O 1
ATOM 1523 N N . LYS A 1 187 ? -8.996 -20.830 -21.888 1.00 35.12 187 LYS A N 1
ATOM 1524 C CA . LYS A 1 187 ? -10.264 -21.552 -22.142 1.00 35.12 187 LYS A CA 1
ATOM 1525 C C . LYS A 1 187 ? -11.454 -20.624 -22.416 1.00 35.12 187 LYS A C 1
ATOM 1527 O O . LYS A 1 187 ? -12.581 -21.097 -22.523 1.00 35.12 187 LYS A O 1
ATOM 1532 N N . LYS A 1 188 ? -11.220 -19.311 -22.473 1.00 36.12 188 LYS A N 1
ATOM 1533 C CA . LYS A 1 188 ? -12.246 -18.287 -22.731 1.00 36.12 188 LYS A CA 1
ATOM 1534 C C . LYS A 1 188 ? -11.878 -17.335 -23.877 1.00 36.12 188 LYS A C 1
ATOM 1536 O O . LYS A 1 188 ? -12.426 -16.239 -23.946 1.00 36.12 188 LYS A O 1
ATOM 1541 N N . ILE A 1 189 ? -10.979 -17.771 -24.758 1.00 36.06 189 ILE A N 1
ATOM 1542 C CA . ILE A 1 189 ? -10.785 -17.209 -26.099 1.00 36.06 189 ILE A CA 1
ATOM 1543 C C . ILE A 1 189 ? -11.164 -18.305 -27.085 1.00 36.06 189 ILE A C 1
ATOM 1545 O O . ILE A 1 189 ? -10.741 -19.456 -26.829 1.00 36.06 189 ILE A O 1
#

InterPro domains:
  IPR003307 W2 domain [PS51363] (37-189)
  IPR016024 Armadillo-type fold [SSF48371] (45-169)

pLDDT: mean 81.77, std 17.55, range [35.0, 96.94]